Protein AF-A0A7K0XK98-F1 (afdb_monomer_lite)

Foldseek 3Di:
DYDDDDDDDDDDDDDDDDDDDDDDDPDPVVVVVCVVPVPPPDPPPPPDPPPPPDDDDDQDPDDDPAAQLQVPWDKDKDFDWDWDDDVPGIAIFRWKIKIAPADLSNAQKKKKKFFAFPDDDDTDQFAPQRDGIFIWAHHSQFTFGDPPQPQWGWDGDRRMIMIGGNGTNGGPNRTRDMDMHIDRGDPPDDDQQDLDPVRFGFNDFDPVFFQAAQVRHQQHDPRGGGDGTDGDHDFCNVVDPGDDQADQADPDPDFLCPADNDPQGLPDDDPRCQQNSSVSRCNRDVPCPPRHDGDD

Sequence (296 aa):
MSYSQYDIYSDDPVEVAPSSGKRKLSSILAFLLLLVGGTYFVQTTLAANINLNSGPVEFGQGITQTTACSGATNLTISPNETFTNASGGGAFYFSSVTVSNIPVGCYGKDFIIRAYGNTGNTALAIFNTTSTDAVVYNNSGTFQAGPGMTGATVSSGSGTFSVTFTSPAALASSVFKVTVESRAGSTVIYNVGDIGPGGGRIFYKDLAGFDCGPTFSSTGSPSGGKCNYLESAPSLWNGGAGDPVAKWANNTSQAVGTYGGSTETATAIAIGSGYRNTLAIIRAGNSDIGVAAALA

Structure (mmCIF, N/CA/C/O backbone):
data_AF-A0A7K0XK98-F1
#
_entry.id   AF-A0A7K0XK98-F1
#
loop_
_atom_site.group_PDB
_atom_site.id
_atom_site.type_symbol
_atom_site.label_atom_id
_atom_site.label_alt_id
_atom_site.label_comp_id
_atom_site.label_asym_id
_atom_site.label_entity_id
_atom_site.label_seq_id
_atom_site.pdbx_PDB_ins_code
_atom_site.Cartn_x
_atom_site.Cartn_y
_atom_site.Cartn_z
_atom_site.occupancy
_atom_site.B_iso_or_equiv
_atom_site.auth_seq_id
_atom_site.auth_comp_id
_atom_site.auth_asym_id
_atom_site.auth_atom_id
_atom_site.pdbx_PDB_model_num
ATOM 1 N N . MET A 1 1 ? -89.537 -15.139 105.546 1.00 38.31 1 MET A N 1
ATOM 2 C CA . MET A 1 1 ? -88.292 -15.870 105.203 1.00 38.31 1 MET A CA 1
ATOM 3 C C . MET A 1 1 ? -87.291 -14.844 104.699 1.00 38.31 1 MET A C 1
ATOM 5 O O . MET A 1 1 ? -87.686 -14.092 103.829 1.00 38.31 1 MET A O 1
ATOM 9 N N . SER A 1 2 ? -86.042 -14.702 105.125 1.00 38.94 2 SER A N 1
ATOM 10 C CA . SER A 1 2 ? -85.174 -15.269 106.169 1.00 38.94 2 SER A CA 1
ATOM 11 C C . SER A 1 2 ? -83.841 -14.491 106.034 1.00 38.94 2 SER A C 1
ATOM 13 O O . SER A 1 2 ? -83.491 -14.220 104.893 1.00 38.94 2 SER A O 1
ATOM 15 N N . TYR A 1 3 ? -83.184 -14.118 107.151 1.00 37.91 3 TYR A N 1
ATOM 16 C CA . TYR A 1 3 ? -81.719 -14.020 107.429 1.00 37.91 3 TYR A CA 1
ATOM 17 C C . TYR A 1 3 ? -80.724 -13.739 106.264 1.00 37.91 3 TYR A C 1
ATOM 19 O O . TYR A 1 3 ? -80.849 -14.313 105.199 1.00 37.91 3 TYR A O 1
ATOM 27 N N . SER A 1 4 ? -79.613 -12.998 106.367 1.00 43.53 4 SER A N 1
ATOM 28 C CA . SER A 1 4 ? -78.686 -12.697 107.466 1.00 43.53 4 SER A CA 1
ATOM 29 C C . SER A 1 4 ? -77.676 -11.637 106.992 1.00 43.53 4 SER A C 1
ATOM 31 O O . SER A 1 4 ? -77.355 -11.548 105.811 1.00 43.53 4 SER A O 1
ATOM 33 N N . GLN A 1 5 ? -77.140 -10.916 107.967 1.00 48.59 5 GLN A N 1
ATOM 34 C CA . GLN A 1 5 ? -75.911 -10.118 108.004 1.00 48.59 5 GLN A CA 1
ATOM 35 C C . GLN A 1 5 ? -74.632 -10.969 107.765 1.00 48.59 5 GLN A C 1
ATOM 37 O O . GLN A 1 5 ? -74.666 -12.163 108.070 1.00 48.59 5 GLN A O 1
ATOM 42 N N . TYR A 1 6 ? -73.552 -10.375 107.220 1.00 50.84 6 TYR A N 1
ATOM 43 C CA . TYR A 1 6 ? -72.171 -10.283 107.773 1.00 50.84 6 TYR A CA 1
ATOM 44 C C . TYR A 1 6 ? -71.052 -10.070 106.725 1.00 50.84 6 TYR A C 1
ATOM 46 O O . TYR A 1 6 ? -71.081 -10.604 105.618 1.00 50.84 6 TYR A O 1
ATOM 54 N N . ASP A 1 7 ? -70.088 -9.251 107.158 1.00 51.41 7 ASP A N 1
ATOM 55 C CA . ASP A 1 7 ? -68.934 -8.619 106.503 1.00 51.41 7 ASP A CA 1
ATOM 56 C C . ASP A 1 7 ? -67.791 -9.554 106.078 1.00 51.41 7 ASP A C 1
ATOM 58 O O . ASP A 1 7 ? -67.500 -10.510 106.791 1.00 51.41 7 ASP A O 1
ATOM 62 N N . ILE A 1 8 ? -67.029 -9.169 105.038 1.00 49.34 8 ILE A N 1
ATOM 63 C CA . ILE A 1 8 ? -65.575 -9.427 104.960 1.00 49.34 8 ILE A CA 1
ATOM 64 C C . ILE A 1 8 ? -64.855 -8.202 104.368 1.00 49.34 8 ILE A C 1
ATOM 66 O O . ILE A 1 8 ? -65.008 -7.865 103.196 1.00 49.34 8 ILE A O 1
ATOM 70 N N . TYR A 1 9 ? -64.049 -7.572 105.222 1.00 49.81 9 TYR A N 1
ATOM 71 C CA . TYR A 1 9 ? -62.966 -6.634 104.921 1.00 49.81 9 TYR A CA 1
ATOM 72 C C . TYR A 1 9 ? -61.670 -7.428 104.669 1.00 49.81 9 TYR A C 1
ATOM 74 O O . TYR A 1 9 ? -61.415 -8.401 105.384 1.00 49.81 9 TYR A O 1
ATOM 82 N N . SER A 1 10 ? -60.836 -7.027 103.703 1.00 56.09 10 SER A N 1
ATOM 83 C CA . SER A 1 10 ? -59.404 -7.386 103.655 1.00 56.09 10 SER A CA 1
ATOM 84 C C . SER A 1 10 ? -58.594 -6.404 102.796 1.00 56.09 10 SER A C 1
ATOM 86 O O . SER A 1 10 ? -59.021 -6.038 101.702 1.00 56.09 10 SER A O 1
ATOM 88 N N . ASP A 1 11 ? -57.453 -6.003 103.363 1.00 57.69 11 ASP A N 1
ATOM 89 C CA . ASP A 1 11 ? -56.502 -4.937 103.012 1.00 57.69 11 ASP A CA 1
ATOM 90 C C . ASP A 1 11 ? -55.717 -5.090 101.686 1.00 57.69 11 ASP A C 1
ATOM 92 O O . ASP A 1 11 ? -55.177 -6.157 101.402 1.00 57.69 11 ASP A O 1
ATOM 96 N N . ASP A 1 12 ? -55.556 -3.936 101.015 1.00 59.91 12 ASP A N 1
ATOM 97 C CA . ASP A 1 12 ? -54.391 -3.402 100.267 1.00 59.91 12 ASP A CA 1
ATOM 98 C C . ASP A 1 12 ? -53.837 -4.071 98.979 1.00 59.91 12 ASP A C 1
ATOM 100 O O . ASP A 1 12 ? -53.961 -5.278 98.785 1.00 59.91 12 ASP A O 1
ATOM 104 N N . PRO A 1 13 ? -53.153 -3.308 98.080 1.00 48.72 13 PRO A N 1
ATOM 105 C CA . PRO A 1 13 ? -52.735 -1.902 98.194 1.00 48.72 13 PRO A CA 1
ATOM 106 C C . PRO A 1 13 ? -53.317 -0.957 97.122 1.00 48.72 13 PRO A C 1
ATOM 108 O O . PRO A 1 13 ? -53.699 -1.351 96.019 1.00 48.72 13 PRO A O 1
ATOM 111 N N . VAL A 1 14 ? -53.324 0.341 97.439 1.00 59.78 14 VAL A N 1
ATOM 112 C CA . VAL A 1 14 ? -53.576 1.421 96.474 1.00 59.78 14 VAL A CA 1
ATOM 113 C C . VAL A 1 14 ? -52.361 1.577 95.559 1.00 59.78 14 VAL A C 1
ATOM 115 O O . VAL A 1 14 ? -51.308 2.030 96.002 1.00 59.78 14 VAL A O 1
ATOM 118 N N . GLU A 1 15 ? -52.534 1.306 94.266 1.00 54.25 15 GLU A N 1
ATOM 119 C CA . GLU A 1 15 ? -51.658 1.840 93.223 1.00 54.25 15 GLU A CA 1
ATOM 120 C C . GLU A 1 15 ? -52.436 2.716 92.238 1.00 54.25 15 GLU A C 1
ATOM 122 O O . GLU A 1 15 ? -53.611 2.516 91.926 1.00 54.25 15 GLU A O 1
ATOM 127 N N . VAL A 1 16 ? -51.756 3.778 91.830 1.00 50.00 16 VAL A N 1
ATOM 128 C CA . VAL A 1 16 ? -52.302 5.027 91.315 1.00 50.00 16 VAL A CA 1
ATOM 129 C C . VAL A 1 16 ? -52.335 5.032 89.782 1.00 50.00 16 VAL A C 1
ATOM 131 O O . VAL A 1 16 ? -51.317 4.785 89.145 1.00 50.00 16 VAL A O 1
ATOM 134 N N . ALA A 1 17 ? -53.464 5.513 89.240 1.00 54.06 17 ALA A N 1
ATOM 135 C CA . ALA A 1 17 ? -53.608 6.246 87.967 1.00 54.06 17 ALA A CA 1
ATOM 136 C C . ALA A 1 17 ? -53.533 5.458 86.625 1.00 54.06 17 ALA A C 1
ATOM 138 O O . ALA A 1 17 ? -53.079 4.324 86.569 1.00 54.06 17 ALA A O 1
ATOM 139 N N . PRO A 1 18 ? -53.901 6.079 85.482 1.00 45.25 18 PRO A N 1
ATOM 140 C CA . PRO A 1 18 ? -55.191 6.696 85.179 1.00 45.25 18 PRO A CA 1
ATOM 141 C C . PRO A 1 18 ? -55.809 6.199 83.846 1.00 45.25 18 PRO A C 1
ATOM 143 O O . PRO A 1 18 ? -55.272 5.378 83.109 1.00 45.25 18 PRO A O 1
ATOM 146 N N . SER A 1 19 ? -56.983 6.764 83.566 1.00 38.97 19 SER A N 1
ATOM 147 C CA . SER A 1 19 ? -57.933 6.540 82.474 1.00 38.97 19 SER A CA 1
ATOM 148 C C . SER A 1 19 ? -57.398 6.255 81.064 1.00 38.97 19 SER A C 1
ATOM 150 O O . SER A 1 19 ? -56.566 6.974 80.508 1.00 38.97 19 SER A O 1
ATOM 152 N N . SER A 1 20 ? -58.091 5.319 80.419 1.00 42.59 20 SER A N 1
ATOM 153 C CA . SER A 1 20 ? -58.153 5.086 78.980 1.00 42.59 20 SER A CA 1
ATOM 154 C C . SER A 1 20 ? -58.505 6.339 78.162 1.00 42.59 20 SER A C 1
ATOM 156 O O . SER A 1 20 ? -59.572 6.928 78.341 1.00 42.59 20 SER A O 1
ATOM 158 N N . GLY A 1 21 ? -57.676 6.661 77.167 1.00 39.44 21 GLY A N 1
ATOM 159 C CA . GLY A 1 21 ? -57.983 7.638 76.122 1.00 39.44 21 GLY A CA 1
ATOM 160 C C . GLY A 1 21 ? -57.348 7.242 74.789 1.00 39.44 21 GLY A C 1
ATOM 161 O O . GLY A 1 21 ? -56.168 7.477 74.559 1.00 39.44 21 GLY A O 1
ATOM 162 N N . LYS A 1 22 ? -58.135 6.642 73.888 1.00 50.78 22 LYS A N 1
ATOM 163 C CA . LYS A 1 22 ? -57.725 6.320 72.509 1.00 50.78 22 LYS A CA 1
ATOM 164 C C . LYS A 1 22 ? -57.437 7.606 71.721 1.00 50.78 22 LYS A C 1
ATOM 166 O O . LYS A 1 22 ? -58.347 8.422 71.581 1.00 50.78 22 LYS A O 1
ATOM 171 N N . ARG A 1 23 ? -56.254 7.748 71.101 1.00 43.50 23 ARG A N 1
ATOM 172 C CA . ARG A 1 23 ? -56.025 8.696 69.986 1.00 43.50 23 ARG A CA 1
ATOM 173 C C . ARG A 1 23 ? -55.096 8.129 68.894 1.00 43.50 23 ARG A C 1
ATOM 175 O O . ARG A 1 23 ? -53.946 7.798 69.133 1.00 43.50 23 ARG A O 1
ATOM 182 N N . LYS A 1 24 ? -55.695 8.033 67.700 1.00 54.22 24 LYS A N 1
ATOM 183 C CA . LYS A 1 24 ? -55.209 7.937 66.307 1.00 54.22 24 LYS A CA 1
ATOM 184 C C . LYS A 1 24 ? -53.685 7.853 66.061 1.00 54.22 24 LYS A C 1
ATOM 186 O O . LYS A 1 24 ? -52.997 8.867 66.039 1.00 54.22 24 LYS A O 1
ATOM 191 N N . LEU A 1 25 ? -53.221 6.657 65.694 1.00 52.62 25 LEU A N 1
ATOM 192 C CA . LEU A 1 25 ? -51.926 6.367 65.059 1.00 52.62 25 LEU A CA 1
ATOM 193 C C . LEU A 1 25 ? -52.164 5.973 63.587 1.00 52.62 25 LEU A C 1
ATOM 195 O O . LEU A 1 25 ? -52.281 4.790 63.292 1.00 52.62 25 LEU A O 1
ATOM 199 N N . SER A 1 26 ? -52.293 6.925 62.652 1.00 56.62 26 SER A N 1
ATOM 200 C CA . SER A 1 26 ? -52.367 6.577 61.213 1.00 56.62 26 SER A CA 1
ATOM 201 C C . SER A 1 26 ? -52.144 7.754 60.246 1.00 56.62 26 SER A C 1
ATOM 203 O O . SER A 1 26 ? -53.013 8.069 59.437 1.00 56.62 26 SER A O 1
ATOM 205 N N . SER A 1 27 ? -50.989 8.424 60.287 1.00 53.97 27 SER A N 1
ATOM 206 C CA . SER A 1 27 ? -50.604 9.259 59.127 1.00 53.97 27 SER A CA 1
ATOM 207 C C . SER A 1 27 ? -49.111 9.549 59.015 1.00 53.97 27 SER A C 1
ATOM 209 O O . SER A 1 27 ? -48.624 9.763 57.913 1.00 53.97 27 SER A O 1
ATOM 211 N N . ILE A 1 28 ? -48.367 9.535 60.123 1.00 56.66 28 ILE A N 1
ATOM 212 C CA . ILE A 1 28 ? -46.944 9.919 60.113 1.00 56.66 28 ILE A CA 1
ATOM 213 C C . ILE A 1 28 ? -46.035 8.716 59.798 1.00 56.66 28 ILE A C 1
ATOM 215 O O . ILE A 1 28 ? -45.056 8.853 59.071 1.00 56.66 28 ILE A O 1
ATOM 219 N N . LEU A 1 29 ? -46.405 7.506 60.237 1.00 53.12 29 LEU A N 1
ATOM 220 C CA . LEU A 1 29 ? -45.623 6.290 59.964 1.00 53.12 29 LEU A CA 1
ATOM 221 C C . LEU A 1 29 ? -45.725 5.820 58.497 1.00 53.12 29 LEU A C 1
ATOM 223 O O . LEU A 1 29 ? -44.780 5.248 57.963 1.00 53.12 29 LEU A O 1
ATOM 227 N N . ALA A 1 30 ? -46.842 6.116 57.823 1.00 54.59 30 ALA A N 1
ATOM 228 C CA . ALA A 1 30 ? -47.033 5.804 56.404 1.00 54.59 30 ALA A CA 1
ATOM 229 C C . ALA A 1 30 ? -46.191 6.708 55.483 1.00 54.59 30 ALA A C 1
ATOM 231 O O . ALA A 1 30 ? -45.775 6.276 54.413 1.00 54.59 30 ALA A O 1
ATOM 232 N N . PHE A 1 31 ? -45.883 7.936 55.915 1.00 54.94 31 PHE A N 1
ATOM 233 C CA . PHE A 1 31 ? -45.037 8.860 55.156 1.00 54.94 31 PHE A CA 1
ATOM 234 C C . PHE A 1 31 ? -43.545 8.499 55.269 1.00 54.94 31 PHE A C 1
ATOM 236 O O . PHE A 1 31 ? -42.800 8.601 54.298 1.00 54.94 31 PHE A O 1
ATOM 243 N N . LEU A 1 32 ? -43.118 7.988 56.429 1.00 52.94 32 LEU A N 1
ATOM 244 C CA . LEU A 1 32 ? -41.745 7.518 56.651 1.00 52.94 32 LEU A CA 1
ATOM 245 C C . LEU A 1 32 ? -41.421 6.222 55.889 1.00 52.94 32 LEU A C 1
ATOM 247 O O . LEU A 1 32 ? -40.297 6.061 55.428 1.00 52.94 32 LEU A O 1
ATOM 251 N N . LEU A 1 33 ? -42.396 5.333 55.675 1.00 53.31 33 LEU A N 1
ATOM 252 C CA . LEU A 1 33 ? -42.195 4.119 54.868 1.00 53.31 33 LEU A CA 1
ATOM 253 C C . LEU A 1 33 ? -42.175 4.391 53.352 1.00 53.31 33 LEU A C 1
ATOM 255 O O . LEU A 1 33 ? -41.523 3.657 52.612 1.00 53.31 33 LEU A O 1
ATOM 259 N N . LEU A 1 34 ? -42.808 5.473 52.885 1.00 53.25 34 LEU A N 1
ATOM 260 C CA . LEU A 1 34 ? -42.792 5.871 51.470 1.00 53.25 34 LEU A CA 1
ATOM 261 C C . LEU A 1 34 ? -41.508 6.631 51.080 1.00 53.25 34 LEU A C 1
ATOM 263 O O . LEU A 1 34 ? -41.085 6.574 49.929 1.00 53.25 34 LEU A O 1
ATOM 267 N N . LEU A 1 35 ? -40.837 7.260 52.052 1.00 51.84 35 LEU A N 1
ATOM 268 C CA . LEU A 1 35 ? -39.505 7.860 51.888 1.00 51.84 35 LEU A CA 1
ATOM 269 C C . LEU A 1 35 ? -38.369 6.822 51.864 1.00 51.84 35 LEU A C 1
ATOM 271 O O . LEU A 1 35 ? -37.335 7.072 51.253 1.00 51.84 35 LEU A O 1
ATOM 275 N N . VAL A 1 36 ? -38.565 5.651 52.478 1.00 53.38 36 VAL A N 1
ATOM 276 C CA . VAL A 1 36 ? -37.571 4.559 52.481 1.00 53.38 36 VAL A CA 1
ATOM 277 C C . VAL A 1 36 ? -37.772 3.593 51.300 1.00 53.38 36 VAL A C 1
ATOM 279 O O . VAL A 1 36 ? -36.810 2.985 50.842 1.00 53.38 36 VAL A O 1
ATOM 282 N N . GLY A 1 37 ? -38.989 3.488 50.747 1.00 50.59 37 GLY A N 1
ATOM 283 C CA . GLY A 1 37 ? -39.291 2.638 49.582 1.00 50.59 37 GLY A CA 1
ATOM 284 C C . GLY A 1 37 ? -39.112 3.294 48.203 1.00 50.59 37 GLY A C 1
ATOM 285 O O . GLY A 1 37 ? -39.093 2.591 47.196 1.00 50.59 37 GLY A O 1
ATOM 286 N N . GLY A 1 38 ? -38.974 4.623 48.131 1.00 49.59 38 GLY A N 1
ATOM 287 C CA . GLY A 1 38 ? -38.851 5.369 46.868 1.00 49.59 38 GLY A CA 1
ATOM 288 C C . GLY A 1 38 ? -37.439 5.434 46.268 1.00 49.59 38 GLY A C 1
ATOM 289 O O . GLY A 1 38 ? -37.267 5.965 45.175 1.00 49.59 38 GLY A O 1
ATOM 290 N N . THR A 1 39 ? -36.419 4.908 46.950 1.00 49.16 39 THR A N 1
ATOM 291 C CA . THR A 1 39 ? -35.008 5.037 46.537 1.00 49.16 39 THR A CA 1
ATOM 292 C C . THR A 1 39 ? -34.479 3.869 45.703 1.00 49.16 39 THR A C 1
ATOM 294 O O . THR A 1 39 ? -33.324 3.904 45.290 1.00 49.16 39 THR A O 1
ATOM 297 N N . TYR A 1 40 ? -35.301 2.860 45.396 1.00 50.41 40 TYR A N 1
ATOM 298 C CA . TYR A 1 40 ? -34.849 1.652 44.687 1.00 50.41 40 TYR A CA 1
ATOM 299 C C . TYR A 1 40 ? -35.197 1.580 43.192 1.00 50.41 40 TYR A C 1
ATOM 301 O O . TYR A 1 40 ? -34.867 0.588 42.550 1.00 50.41 40 TYR A O 1
ATOM 309 N N . PHE A 1 41 ? -35.798 2.624 42.606 1.00 49.91 41 PHE A N 1
ATOM 310 C CA . PHE A 1 41 ? -36.099 2.664 41.163 1.00 49.91 41 PHE A CA 1
ATOM 311 C C . PHE A 1 41 ? -35.841 4.024 40.501 1.00 49.91 41 PHE A C 1
ATOM 313 O O . PHE A 1 41 ? -36.548 4.433 39.584 1.00 49.91 41 PHE A O 1
ATOM 320 N N . VAL A 1 42 ? -34.771 4.707 40.908 1.00 47.38 42 VAL A N 1
ATOM 321 C CA . VAL A 1 42 ? -34.130 5.696 40.035 1.00 47.38 42 VAL A CA 1
ATOM 322 C C . VAL A 1 42 ? -32.850 5.050 39.532 1.00 47.38 42 VAL A C 1
ATOM 324 O O . VAL A 1 42 ? -31.888 4.907 40.281 1.00 47.38 42 VAL A O 1
ATOM 327 N N . GLN A 1 43 ? -32.858 4.626 38.266 1.00 45.41 43 GLN A N 1
ATOM 328 C CA . GLN A 1 43 ? -31.634 4.427 37.499 1.00 45.41 43 GLN A CA 1
ATOM 329 C C . GLN A 1 43 ? -30.898 5.766 37.488 1.00 45.41 43 GLN A C 1
ATOM 331 O O . GLN A 1 43 ? -31.133 6.628 36.643 1.00 45.41 43 GLN A O 1
ATOM 336 N N . THR A 1 44 ? -30.051 5.973 38.487 1.00 43.19 44 THR A N 1
ATOM 337 C CA . THR A 1 44 ? -29.067 7.033 38.466 1.00 43.19 44 THR A CA 1
ATOM 338 C C . THR A 1 44 ? -28.111 6.674 37.340 1.00 43.19 44 THR A C 1
ATOM 340 O O . THR A 1 44 ? -27.366 5.697 37.399 1.00 43.19 44 THR A O 1
ATOM 343 N N . THR A 1 45 ? -28.134 7.452 36.262 1.00 48.41 45 THR A N 1
ATOM 344 C CA . THR A 1 45 ? -26.927 7.613 35.461 1.00 48.41 45 THR A CA 1
ATOM 345 C C . THR A 1 45 ? -25.844 8.029 36.445 1.00 48.41 45 THR A C 1
ATOM 347 O O . THR A 1 45 ? -25.923 9.116 37.022 1.00 48.41 45 THR A O 1
ATOM 350 N N . LEU A 1 46 ? -24.889 7.137 36.706 1.00 38.88 46 LEU A N 1
ATOM 351 C CA . LEU A 1 46 ? -23.690 7.449 37.464 1.00 38.88 46 LEU A CA 1
ATOM 352 C C . LEU A 1 46 ? -22.910 8.485 36.649 1.00 38.88 46 LEU A C 1
ATOM 354 O O . LEU A 1 46 ? -22.055 8.152 35.835 1.00 38.88 46 LEU A O 1
ATOM 358 N N . ALA A 1 47 ? -23.267 9.755 36.818 1.00 37.47 47 ALA A N 1
ATOM 359 C CA . ALA A 1 47 ? -22.477 10.870 36.350 1.00 37.47 47 ALA A CA 1
ATOM 360 C C . ALA A 1 47 ? -21.220 10.890 37.220 1.00 37.47 47 ALA A C 1
ATOM 362 O O . ALA A 1 47 ? -21.248 11.317 38.375 1.00 37.47 47 ALA A O 1
ATOM 363 N N . ALA A 1 48 ? -20.122 10.357 36.687 1.00 35.12 48 ALA A N 1
ATOM 364 C CA . ALA A 1 48 ? -18.812 10.604 37.255 1.00 35.12 48 ALA A CA 1
ATOM 365 C C . ALA A 1 48 ? -18.594 12.124 37.278 1.00 35.12 48 ALA A C 1
ATOM 367 O O . ALA A 1 48 ? -18.727 12.799 36.257 1.00 35.12 48 ALA A O 1
ATOM 368 N N . ASN A 1 49 ? -18.289 12.663 38.455 1.00 43.41 49 ASN A N 1
ATOM 369 C CA . ASN A 1 49 ? -17.831 14.034 38.609 1.00 43.41 49 ASN A CA 1
ATOM 370 C C . ASN A 1 49 ? -16.437 14.121 37.970 1.00 43.41 49 ASN A C 1
ATOM 372 O O . ASN A 1 49 ? -15.437 13.772 38.597 1.00 43.41 49 ASN A O 1
ATOM 376 N N . ILE A 1 50 ? -16.378 14.493 36.689 1.00 46.50 50 ILE A N 1
ATOM 377 C CA . ILE A 1 50 ? -15.117 14.811 36.024 1.00 46.50 50 ILE A CA 1
ATOM 378 C C . ILE A 1 50 ? -14.674 16.155 36.591 1.00 46.50 50 ILE A C 1
ATOM 380 O O . ILE A 1 50 ? -15.148 17.213 36.180 1.00 46.50 50 ILE A O 1
ATOM 384 N N . ASN A 1 51 ? -13.765 16.103 37.559 1.00 43.97 51 ASN A N 1
ATOM 385 C CA . ASN A 1 51 ? -13.038 17.277 38.001 1.00 43.97 51 ASN A CA 1
ATOM 386 C C . ASN A 1 51 ? -12.092 17.704 36.866 1.00 43.97 51 ASN A C 1
ATOM 388 O O . ASN A 1 51 ? -11.000 17.161 36.697 1.00 43.97 51 ASN A O 1
ATOM 392 N N . LEU A 1 52 ? -12.579 18.626 36.035 1.00 41.97 52 LEU A N 1
ATOM 393 C CA . LEU A 1 52 ? -11.870 19.254 34.926 1.00 41.97 52 LEU A CA 1
ATOM 394 C C . LEU A 1 52 ? -10.810 20.219 35.466 1.00 41.97 52 LEU A C 1
ATOM 396 O O . LEU A 1 52 ? -11.020 21.430 35.515 1.00 41.97 52 LEU A O 1
ATOM 400 N N . ASN A 1 53 ? -9.639 19.696 35.817 1.00 43.72 53 ASN A N 1
ATOM 401 C CA . ASN A 1 53 ? -8.450 20.533 35.930 1.00 43.72 53 ASN A CA 1
ATOM 402 C C . ASN A 1 53 ? -7.880 20.769 34.513 1.00 43.72 53 ASN A C 1
ATOM 404 O O . ASN A 1 53 ? -7.008 20.049 34.043 1.00 43.72 53 ASN A O 1
ATOM 408 N N . SER A 1 54 ? -8.489 21.729 33.807 1.00 54.66 54 SER A N 1
ATOM 409 C CA . SER A 1 54 ? -8.005 22.457 32.616 1.00 54.66 54 SER A CA 1
ATOM 410 C C . SER A 1 54 ? -7.062 21.732 31.629 1.00 54.66 54 SER A C 1
ATOM 412 O O . SER A 1 54 ? -5.918 22.146 31.433 1.00 54.66 54 SER A O 1
ATOM 414 N N . GLY A 1 55 ? -7.561 20.720 30.921 1.00 48.47 55 GLY A N 1
ATOM 415 C CA . GLY A 1 55 ? -6.914 20.161 29.729 1.00 48.47 55 GLY A CA 1
ATOM 416 C C . GLY A 1 55 ? -7.884 19.278 28.932 1.00 48.47 55 GLY A C 1
ATOM 417 O O . GLY A 1 55 ? -8.849 18.786 29.522 1.00 48.47 55 GLY A O 1
ATOM 418 N N . PRO A 1 56 ? -7.691 19.091 27.610 1.00 49.44 56 PRO A N 1
ATOM 419 C CA . PRO A 1 56 ? -8.505 18.174 26.815 1.00 49.44 56 PRO A CA 1
ATOM 420 C C . PRO A 1 56 ? -8.438 16.759 27.403 1.00 49.44 56 PRO A C 1
ATOM 422 O O . PRO A 1 56 ? -7.359 16.197 27.569 1.00 49.44 56 PRO A O 1
ATOM 425 N N . VAL A 1 57 ? -9.594 16.189 27.740 1.00 44.91 57 VAL A N 1
ATOM 426 C CA . VAL A 1 57 ? -9.717 14.783 28.141 1.00 44.91 57 VAL A CA 1
ATOM 427 C C . VAL A 1 57 ? -9.686 13.916 26.885 1.00 44.91 57 VAL A C 1
ATOM 429 O O . VAL A 1 57 ? -10.674 13.805 26.165 1.00 44.91 57 VAL A O 1
ATOM 432 N N . GLU A 1 58 ? -8.527 13.326 26.612 1.00 50.94 58 GLU A N 1
ATOM 433 C CA . GLU A 1 58 ? -8.314 12.384 25.515 1.00 50.94 58 GLU A CA 1
ATOM 434 C C . GLU A 1 58 ? -8.539 10.949 26.010 1.00 50.94 58 GLU A C 1
ATOM 436 O O . GLU A 1 58 ? -7.855 10.463 26.914 1.00 50.94 58 GLU A O 1
ATOM 441 N N . PHE A 1 59 ? -9.491 10.244 25.396 1.00 54.81 59 PHE A N 1
ATOM 442 C CA . PHE A 1 59 ? -9.561 8.788 25.489 1.00 54.81 59 PHE A CA 1
ATOM 443 C C . PHE A 1 59 ? -8.270 8.201 24.895 1.00 54.81 59 PHE A C 1
ATOM 445 O O . PHE A 1 59 ? -8.004 8.388 23.711 1.00 54.81 59 PHE A O 1
ATOM 452 N N . GLY A 1 60 ? -7.474 7.485 25.698 1.00 53.16 60 GLY A N 1
ATOM 453 C CA . GLY A 1 60 ? -6.355 6.682 25.183 1.00 53.16 60 GLY A CA 1
ATOM 454 C C . GLY A 1 60 ? -4.962 6.964 25.746 1.00 53.16 60 GLY A C 1
ATOM 455 O O . GLY A 1 60 ? -3.989 6.456 25.191 1.00 53.16 60 GLY A O 1
ATOM 456 N N . GLN A 1 61 ? -4.816 7.697 26.854 1.00 41.47 61 GLN A N 1
ATOM 457 C CA . GLN A 1 61 ? -3.515 7.817 27.531 1.00 41.47 61 GLN A CA 1
ATOM 458 C C . GLN A 1 61 ? -3.160 6.534 28.307 1.00 41.47 61 GLN A C 1
ATOM 460 O O . GLN A 1 61 ? -3.195 6.467 29.531 1.00 41.47 61 GLN A O 1
ATOM 465 N N . GLY A 1 62 ? -2.834 5.486 27.555 1.00 43.28 62 GLY A N 1
ATOM 466 C CA . GLY A 1 62 ? -2.311 4.212 28.028 1.00 43.28 62 GLY A CA 1
ATOM 467 C C . GLY A 1 62 ? -1.296 3.699 27.016 1.00 43.28 62 GLY A C 1
ATOM 468 O O . GLY A 1 62 ? -1.643 2.951 26.107 1.00 43.28 62 GLY A O 1
ATOM 469 N N . ILE A 1 63 ? -0.049 4.158 27.152 1.00 46.69 63 ILE A N 1
ATOM 470 C CA . ILE A 1 63 ? 1.108 3.762 26.340 1.00 46.69 63 ILE A CA 1
ATOM 471 C C . ILE A 1 63 ? 1.149 2.234 26.186 1.00 46.69 63 ILE A C 1
ATOM 473 O O . ILE A 1 63 ? 1.353 1.519 27.163 1.00 46.69 63 ILE A O 1
ATOM 477 N N . THR A 1 64 ? 1.114 1.742 24.950 1.00 39.91 64 THR A N 1
ATOM 478 C CA . THR A 1 64 ? 2.018 0.662 24.542 1.00 39.91 64 THR A CA 1
ATOM 479 C C . THR A 1 64 ? 2.539 1.005 23.162 1.00 39.91 64 THR A C 1
ATOM 481 O O . THR A 1 64 ? 1.823 0.885 22.173 1.00 39.91 64 THR A O 1
ATOM 484 N N . GLN A 1 65 ? 3.781 1.479 23.135 1.00 47.47 65 GLN A N 1
ATOM 485 C CA . GLN A 1 65 ? 4.616 1.607 21.953 1.00 47.47 65 GLN A CA 1
ATOM 486 C C . GLN A 1 65 ? 4.604 0.258 21.224 1.00 47.47 65 GLN A C 1
ATOM 488 O O . GLN A 1 65 ? 5.231 -0.707 21.653 1.00 47.47 65 GLN A O 1
ATOM 493 N N . THR A 1 66 ? 3.803 0.153 20.175 1.00 51.28 66 THR A N 1
ATOM 494 C CA . THR A 1 66 ? 3.828 -0.999 19.286 1.00 51.28 66 THR A CA 1
ATOM 495 C C . THR A 1 66 ? 5.011 -0.799 18.357 1.00 51.28 66 THR A C 1
ATOM 497 O O . THR A 1 66 ? 5.272 0.323 17.922 1.00 51.28 66 THR A O 1
ATOM 500 N N . THR A 1 67 ? 5.782 -1.856 18.096 1.00 67.44 67 THR A N 1
ATOM 501 C CA . THR A 1 67 ? 6.930 -1.811 17.179 1.00 67.44 67 THR A CA 1
ATOM 502 C C . THR A 1 67 ? 6.419 -1.647 15.746 1.00 67.44 67 THR A C 1
ATOM 504 O O . THR A 1 67 ? 6.408 -2.576 14.942 1.00 67.44 67 THR A O 1
ATOM 507 N N . ALA A 1 68 ? 5.911 -0.462 15.436 1.00 77.94 68 ALA A N 1
ATOM 508 C CA . ALA A 1 68 ? 5.674 -0.026 14.084 1.00 77.94 68 ALA A CA 1
ATOM 509 C C . ALA A 1 68 ? 7.004 0.446 13.486 1.00 77.94 68 ALA A C 1
ATOM 511 O O . ALA A 1 68 ? 7.930 0.835 14.197 1.00 77.94 68 ALA A O 1
ATOM 512 N N . CYS A 1 69 ? 7.111 0.448 12.164 1.00 82.94 69 CYS A N 1
ATOM 513 C CA . CYS A 1 69 ? 8.289 0.888 11.409 1.00 82.94 69 CYS A CA 1
ATOM 514 C C . CYS A 1 69 ? 8.584 2.401 11.524 1.00 82.94 69 CYS A C 1
ATOM 516 O O . CYS A 1 69 ? 9.293 2.965 10.694 1.00 82.94 69 CYS A O 1
ATOM 518 N N . SER A 1 70 ? 8.031 3.072 12.533 1.00 80.44 70 SER A N 1
ATOM 519 C CA . SER A 1 70 ? 7.984 4.521 12.656 1.00 80.44 70 SER A CA 1
ATOM 520 C C . SER A 1 70 ? 9.318 5.144 13.081 1.00 80.44 70 SER A C 1
ATOM 522 O O . SER A 1 70 ? 9.529 6.338 12.888 1.00 80.44 70 SER A O 1
ATOM 524 N N . GLY A 1 71 ? 10.261 4.343 13.591 1.00 79.94 71 GLY A N 1
ATOM 525 C CA . GLY A 1 71 ? 11.584 4.819 13.995 1.00 79.94 71 GLY A CA 1
ATOM 526 C C . GLY A 1 71 ? 11.473 5.916 15.056 1.00 79.94 71 GLY A C 1
ATOM 527 O O . GLY A 1 71 ? 10.903 5.690 16.118 1.00 79.94 71 GLY A O 1
ATOM 528 N N . ALA A 1 72 ? 12.005 7.105 14.760 1.00 80.50 72 ALA A N 1
ATOM 529 C CA . ALA A 1 72 ? 11.888 8.285 15.623 1.00 80.50 72 ALA A CA 1
ATOM 530 C C . ALA A 1 72 ? 10.595 9.097 15.395 1.00 80.50 72 ALA A C 1
ATOM 532 O O . ALA A 1 72 ? 10.314 10.036 16.138 1.00 80.50 72 ALA A O 1
ATOM 533 N N . THR A 1 73 ? 9.818 8.775 14.359 1.00 81.38 73 THR A N 1
ATOM 534 C CA . THR A 1 73 ? 8.544 9.429 14.060 1.00 81.38 73 THR A CA 1
ATOM 535 C C . THR A 1 73 ? 7.435 8.780 14.885 1.00 81.38 73 THR A C 1
ATOM 537 O O . THR A 1 73 ? 7.300 7.558 14.911 1.00 81.38 73 THR A O 1
ATOM 540 N N . ASN A 1 74 ? 6.609 9.592 15.544 1.00 83.50 74 ASN A N 1
ATOM 541 C CA . ASN A 1 74 ? 5.421 9.101 16.239 1.00 83.50 74 ASN A CA 1
ATOM 542 C C . ASN A 1 74 ? 4.265 8.966 15.247 1.00 83.50 74 ASN A C 1
ATOM 544 O O . ASN A 1 74 ? 3.874 9.957 14.629 1.00 83.50 74 ASN A O 1
ATOM 548 N N . LEU A 1 75 ? 3.703 7.763 15.115 1.00 89.19 75 LEU A N 1
ATOM 549 C CA . LEU A 1 75 ? 2.463 7.570 14.362 1.00 89.19 75 LEU A CA 1
ATOM 550 C C . LEU A 1 75 ? 1.282 8.137 15.149 1.00 89.19 75 LEU A C 1
ATOM 552 O O . LEU A 1 75 ? 1.238 8.029 16.375 1.00 89.19 75 LEU A O 1
ATOM 556 N N . THR A 1 76 ? 0.298 8.676 14.440 1.00 90.31 76 THR A N 1
ATOM 557 C CA . THR A 1 76 ? -0.985 9.066 15.030 1.00 90.31 76 THR A CA 1
ATOM 558 C C . THR A 1 76 ? -2.033 8.029 14.657 1.00 90.31 76 THR A C 1
ATOM 560 O O . THR A 1 76 ? -2.197 7.708 13.483 1.00 90.31 76 THR A O 1
ATOM 563 N N . ILE A 1 77 ? -2.730 7.495 15.659 1.00 92.19 77 ILE A N 1
ATOM 564 C CA . ILE A 1 77 ? -3.777 6.485 15.491 1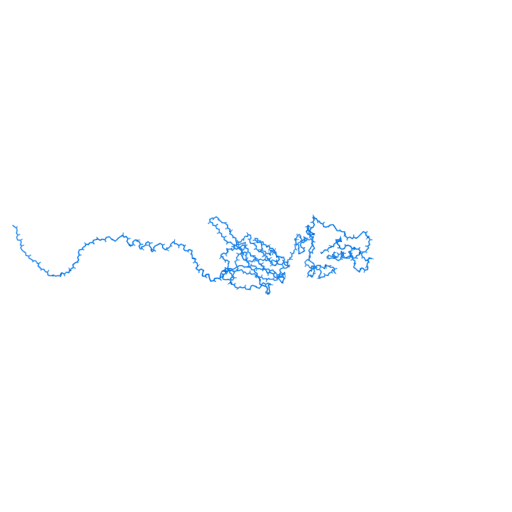.00 92.19 77 ILE A CA 1
ATOM 565 C C . ILE A 1 77 ? -5.095 7.118 15.928 1.00 92.19 77 ILE A C 1
ATOM 567 O O . ILE A 1 77 ? -5.222 7.558 17.068 1.00 92.19 77 ILE A O 1
ATOM 571 N N . SER A 1 78 ? -6.074 7.150 15.030 1.00 93.00 78 SER A N 1
ATOM 572 C CA . SER A 1 78 ? -7.397 7.728 15.261 1.00 93.00 78 SER A CA 1
ATOM 573 C C . SER A 1 78 ? -8.477 6.661 15.050 1.00 93.00 78 SER A C 1
ATOM 575 O O . SER A 1 78 ? -8.872 6.391 13.910 1.00 93.00 78 SER A O 1
ATOM 577 N N . PRO A 1 79 ? -8.934 6.011 16.135 1.00 94.06 79 PRO A N 1
ATOM 578 C CA . PRO A 1 79 ? -10.146 5.197 16.152 1.00 94.06 79 PRO A CA 1
ATOM 579 C C . PRO A 1 79 ? -11.372 6.026 15.763 1.00 94.06 79 PRO A C 1
ATOM 581 O O . PRO A 1 79 ? -11.508 7.168 16.192 1.00 94.06 79 PRO A O 1
ATOM 584 N N . ASN A 1 80 ? -12.285 5.438 14.997 1.00 91.88 80 ASN A N 1
ATOM 585 C CA . ASN A 1 80 ? -13.567 6.035 14.646 1.00 91.88 80 ASN A CA 1
ATOM 586 C C . ASN A 1 80 ? -14.699 5.038 14.902 1.00 91.88 80 ASN A C 1
ATOM 588 O O . ASN A 1 80 ? -14.533 3.820 14.760 1.00 91.88 80 ASN A O 1
ATOM 592 N N . GLU A 1 81 ? -15.870 5.576 15.215 1.00 94.12 81 GLU A N 1
ATOM 593 C CA . GLU A 1 81 ? -17.088 4.815 15.455 1.00 94.12 81 GLU A CA 1
ATOM 594 C C . GLU A 1 81 ? -18.229 5.274 14.547 1.00 94.12 81 GLU A C 1
ATOM 596 O O . GLU A 1 81 ? -18.261 6.410 14.071 1.00 94.12 81 GLU A O 1
ATOM 601 N N . THR A 1 82 ? -19.184 4.380 14.312 1.00 92.44 82 THR A N 1
ATOM 602 C CA . THR A 1 82 ? -20.428 4.688 13.599 1.00 92.44 82 THR A CA 1
ATOM 603 C C . THR A 1 82 ? -21.612 4.072 14.322 1.00 92.44 82 THR A C 1
ATOM 605 O O . THR A 1 82 ? -21.526 2.985 14.896 1.00 92.44 82 THR A O 1
ATOM 608 N N . PHE A 1 83 ? -22.738 4.777 14.298 1.00 92.56 83 PHE A N 1
ATOM 609 C CA . PHE A 1 83 ? -23.981 4.289 14.875 1.00 92.56 83 PHE A CA 1
ATOM 610 C C . PHE A 1 83 ? -24.735 3.415 13.871 1.00 92.56 83 PHE A C 1
ATOM 612 O O . PHE A 1 83 ? -25.016 3.849 12.755 1.00 92.56 83 PHE A O 1
ATOM 619 N N . THR A 1 84 ? -25.102 2.201 14.281 1.00 89.12 84 THR A N 1
ATOM 620 C CA . THR A 1 84 ? -25.956 1.298 13.498 1.00 89.12 84 THR A CA 1
ATOM 621 C C . THR A 1 84 ? -27.324 1.176 14.164 1.00 89.12 84 THR A C 1
ATOM 623 O O . THR A 1 84 ? -27.422 0.825 15.341 1.00 89.12 84 THR A O 1
ATOM 626 N N . ASN A 1 85 ? -28.384 1.464 13.405 1.00 86.56 85 ASN A N 1
ATOM 627 C CA . ASN A 1 85 ? -29.772 1.347 13.860 1.00 86.56 85 ASN A CA 1
ATOM 628 C C . ASN A 1 85 ? -30.240 -0.117 13.858 1.00 86.56 85 ASN A C 1
ATOM 630 O O . ASN A 1 85 ? -29.972 -0.857 12.913 1.00 86.56 85 ASN A O 1
ATOM 634 N N . ALA A 1 86 ? -31.011 -0.504 14.873 1.00 84.06 86 ALA A N 1
ATOM 635 C CA . ALA A 1 86 ? -31.693 -1.790 14.974 1.00 84.06 86 ALA A CA 1
ATOM 636 C C . ALA A 1 86 ? -33.147 -1.594 15.454 1.00 84.06 86 ALA A C 1
ATOM 638 O O . ALA A 1 86 ? -33.520 -0.551 15.988 1.00 84.06 86 ALA A O 1
ATOM 639 N N . SER A 1 87 ? -34.017 -2.588 15.266 1.00 78.69 87 SER A N 1
ATOM 640 C CA . SER A 1 87 ? -35.398 -2.485 15.759 1.00 78.69 87 SER A CA 1
ATOM 641 C C . SER A 1 87 ? -35.410 -2.379 17.289 1.00 78.69 87 SER A C 1
ATOM 643 O O . SER A 1 87 ? -35.006 -3.317 17.971 1.00 78.69 87 SER A O 1
ATOM 645 N N . GLY A 1 88 ? -35.890 -1.252 17.823 1.00 80.56 88 GLY A N 1
ATOM 646 C CA . GLY A 1 88 ? -35.949 -0.999 19.267 1.00 80.56 88 GLY A CA 1
ATOM 647 C C . GLY A 1 88 ? -34.672 -0.413 19.885 1.00 80.56 88 GLY A C 1
ATOM 648 O O . GLY A 1 88 ? -34.594 -0.339 21.108 1.00 80.56 88 GLY A O 1
ATOM 649 N N . GLY A 1 89 ? -33.687 0.017 19.081 1.00 82.62 89 GLY A N 1
ATOM 650 C CA . GLY A 1 89 ? -32.475 0.680 19.575 1.00 82.62 89 GLY A CA 1
ATOM 651 C C . GLY A 1 89 ? -31.376 0.845 18.520 1.00 82.62 89 GLY A C 1
ATOM 652 O O . GLY A 1 89 ? -31.617 0.800 17.321 1.00 82.62 89 GLY A O 1
ATOM 653 N N . GLY A 1 90 ? -30.137 1.033 18.956 1.00 88.06 90 GLY A N 1
ATOM 654 C CA . GLY A 1 90 ? -28.965 1.024 18.083 1.00 88.06 90 GLY A CA 1
ATOM 655 C C . GLY A 1 90 ? -27.686 1.051 18.907 1.00 88.06 90 GLY A C 1
ATOM 656 O O . GLY A 1 90 ? -27.735 1.226 20.126 1.00 88.06 90 GLY A O 1
ATOM 657 N N . ALA A 1 91 ? -26.548 0.844 18.257 1.00 91.31 91 ALA A N 1
ATOM 658 C CA . ALA A 1 91 ? -25.263 0.787 18.939 1.00 91.31 91 ALA A CA 1
ATOM 659 C C . ALA A 1 91 ? -24.166 1.490 18.139 1.00 91.31 91 ALA A C 1
ATOM 661 O O . ALA A 1 91 ? -24.172 1.473 16.907 1.00 91.31 91 ALA A O 1
ATOM 662 N N . PHE A 1 92 ? -23.217 2.090 18.859 1.00 94.00 92 PHE A N 1
ATOM 663 C CA . PHE A 1 92 ? -21.968 2.573 18.283 1.00 94.00 92 PHE A CA 1
ATOM 664 C C . PHE A 1 92 ? -20.997 1.408 18.134 1.00 94.00 92 PHE A C 1
ATOM 666 O O . PHE A 1 92 ? -20.659 0.726 19.107 1.00 94.00 92 PHE A O 1
ATOM 673 N N . TYR A 1 93 ? -20.553 1.188 16.906 1.00 95.00 93 TYR A N 1
ATOM 674 C CA . TYR A 1 93 ? -19.566 0.181 16.566 1.00 95.00 93 TYR A CA 1
ATOM 675 C C . TYR A 1 93 ? -18.238 0.844 16.253 1.00 95.00 93 TYR A C 1
ATOM 677 O O . TYR A 1 93 ? -18.192 1.867 15.571 1.00 95.00 93 TYR A O 1
ATOM 685 N N . PHE A 1 94 ? -17.156 0.216 16.700 1.00 95.44 94 PHE A N 1
ATOM 686 C CA . PHE A 1 94 ? -15.820 0.547 16.239 1.00 95.44 94 PHE A CA 1
ATOM 687 C C . PHE A 1 94 ? -15.712 0.160 14.763 1.00 95.44 94 PHE A C 1
ATOM 689 O O . PHE A 1 94 ? -15.752 -1.021 14.420 1.00 95.44 94 PHE A O 1
ATOM 696 N N . SER A 1 95 ? -15.646 1.157 13.885 1.00 95.06 95 SER A N 1
ATOM 697 C CA . SER A 1 95 ? -15.902 0.966 12.454 1.00 95.06 95 SER A CA 1
ATOM 698 C C . SER A 1 95 ? -14.762 1.410 11.556 1.00 95.06 95 SER A C 1
ATOM 700 O O . SER A 1 95 ? -14.754 1.065 10.378 1.00 95.06 95 SER A O 1
ATOM 702 N N . SER A 1 96 ? -13.808 2.187 12.064 1.00 95.62 96 SER A N 1
ATOM 703 C CA . SER A 1 96 ? -12.652 2.591 11.272 1.00 95.62 96 SER A CA 1
ATOM 704 C C . SER A 1 96 ? -11.452 2.940 12.143 1.00 95.62 96 SER A C 1
ATOM 706 O O . SER A 1 96 ? -11.596 3.350 13.294 1.00 95.62 96 SER A O 1
ATOM 708 N N . VAL A 1 97 ? -10.258 2.801 11.576 1.00 95.88 97 VAL A N 1
ATOM 709 C CA . VAL A 1 97 ? -9.010 3.302 12.155 1.00 95.88 97 VAL A CA 1
ATOM 710 C C . VAL A 1 97 ? -8.244 4.045 11.084 1.00 95.88 97 VAL A C 1
ATOM 712 O O . VAL A 1 97 ? -7.922 3.480 10.037 1.00 95.88 97 VAL A O 1
ATOM 715 N N . THR A 1 98 ? -7.909 5.294 11.375 1.00 96.12 98 THR A N 1
ATOM 716 C CA . THR A 1 98 ? -6.991 6.088 10.564 1.00 96.12 98 THR A CA 1
ATOM 717 C C . THR A 1 98 ? -5.619 6.080 11.220 1.00 96.12 98 THR A C 1
ATOM 719 O O . THR A 1 98 ? -5.503 6.334 12.417 1.00 96.12 98 THR A O 1
ATOM 722 N N . VAL A 1 99 ? -4.578 5.789 10.445 1.00 94.44 99 VAL A N 1
ATOM 723 C CA . VAL A 1 99 ? -3.183 5.873 10.887 1.00 94.44 99 VAL A CA 1
ATOM 724 C C . VAL A 1 99 ? -2.471 6.885 10.009 1.00 94.44 99 VAL A C 1
ATOM 726 O O . VAL A 1 99 ? -2.501 6.759 8.787 1.00 94.44 99 VAL A O 1
ATOM 729 N N . SER A 1 100 ? -1.831 7.878 10.617 1.00 93.50 100 SER A N 1
ATOM 730 C CA . SER A 1 100 ? -1.144 8.959 9.912 1.00 93.50 100 SER A CA 1
ATOM 731 C C . SER A 1 100 ? 0.260 9.209 10.463 1.00 93.50 100 SER A C 1
ATOM 733 O O . SER A 1 100 ? 0.693 8.588 11.440 1.00 93.50 100 SER A O 1
ATOM 735 N N . ASN A 1 101 ? 0.983 10.114 9.794 1.00 89.56 101 ASN A N 1
ATOM 736 C CA . ASN A 1 101 ? 2.388 10.426 10.056 1.00 89.56 101 ASN A CA 1
ATOM 737 C C . ASN A 1 101 ? 3.325 9.224 9.826 1.00 89.56 101 ASN A C 1
ATOM 739 O O . ASN A 1 101 ? 4.312 9.037 10.534 1.00 89.56 101 ASN A O 1
ATOM 743 N N . ILE A 1 102 ? 2.999 8.386 8.836 1.00 89.44 102 ILE A N 1
ATOM 744 C CA . ILE A 1 102 ? 3.791 7.209 8.471 1.00 89.44 102 ILE A CA 1
ATOM 745 C C . ILE A 1 102 ? 5.016 7.668 7.662 1.00 89.44 102 ILE A C 1
ATOM 747 O O . ILE A 1 102 ? 4.842 8.202 6.563 1.00 89.44 102 ILE A O 1
ATOM 751 N N . PRO A 1 103 ? 6.254 7.468 8.156 1.00 86.75 103 PRO A N 1
ATOM 752 C CA . PRO A 1 103 ? 7.454 7.915 7.457 1.00 86.75 103 PRO A CA 1
ATOM 753 C C . PRO A 1 103 ? 7.754 7.049 6.229 1.00 86.75 103 PRO A C 1
ATOM 755 O O . PRO A 1 103 ? 7.411 5.870 6.177 1.00 86.75 103 PRO A O 1
ATOM 758 N N . VAL A 1 104 ? 8.511 7.588 5.272 1.00 80.88 104 VAL A N 1
ATOM 759 C CA . VAL A 1 104 ? 8.952 6.836 4.079 1.00 80.88 104 VAL A CA 1
ATOM 760 C C . VAL A 1 104 ? 9.792 5.596 4.417 1.00 80.88 104 VAL A C 1
ATOM 762 O O . VAL A 1 104 ? 9.791 4.625 3.670 1.00 80.88 104 VAL A O 1
ATOM 765 N N . GLY A 1 105 ? 10.453 5.573 5.581 1.00 81.06 105 GLY A N 1
ATOM 766 C CA . GLY A 1 105 ? 11.186 4.399 6.077 1.00 81.06 105 GLY A CA 1
ATOM 767 C C . GLY A 1 105 ? 10.299 3.180 6.375 1.00 81.06 105 GLY A C 1
ATOM 768 O O . GLY A 1 105 ? 10.806 2.068 6.504 1.00 81.06 105 GLY A O 1
ATOM 769 N N . CYS A 1 106 ? 8.979 3.369 6.445 1.00 84.75 106 CYS A N 1
ATOM 770 C CA . CYS A 1 106 ? 7.997 2.298 6.580 1.00 84.75 106 CYS A CA 1
ATOM 771 C C . CYS A 1 106 ? 7.625 1.613 5.266 1.00 84.75 106 CYS A C 1
ATOM 773 O O . CYS A 1 106 ? 6.873 0.639 5.284 1.00 84.75 106 CYS A O 1
ATOM 775 N N . TYR A 1 107 ? 8.063 2.138 4.125 1.00 83.94 107 TYR A N 1
ATOM 776 C CA . TYR A 1 107 ? 7.655 1.636 2.818 1.00 83.94 107 TYR A CA 1
ATOM 777 C C . TYR A 1 107 ? 8.067 0.169 2.655 1.00 83.94 107 TYR A C 1
ATOM 779 O O . TYR A 1 107 ? 9.185 -0.222 2.992 1.00 83.94 107 TYR A O 1
ATOM 787 N N . GLY A 1 108 ? 7.125 -0.669 2.211 1.00 78.56 108 GLY A N 1
ATOM 788 C CA . GLY A 1 108 ? 7.327 -2.118 2.160 1.00 78.56 108 GLY A CA 1
ATOM 789 C C . GLY A 1 108 ? 7.217 -2.828 3.517 1.00 78.56 108 GLY A C 1
ATOM 790 O O . GLY A 1 108 ? 7.694 -3.954 3.645 1.00 78.56 108 GLY A O 1
ATOM 791 N N . LYS A 1 109 ? 6.637 -2.200 4.550 1.00 85.69 109 LYS A N 1
ATOM 792 C CA . LYS A 1 109 ? 6.260 -2.848 5.819 1.00 85.69 109 LYS A CA 1
ATOM 793 C C . LYS A 1 109 ? 4.747 -2.849 5.976 1.00 85.69 109 LYS A C 1
ATOM 795 O O . LYS A 1 109 ? 4.131 -1.786 5.966 1.00 85.69 109 LYS A O 1
ATOM 800 N N . ASP A 1 110 ? 4.161 -4.029 6.149 1.00 90.88 110 ASP A N 1
ATOM 801 C CA . ASP A 1 110 ? 2.722 -4.147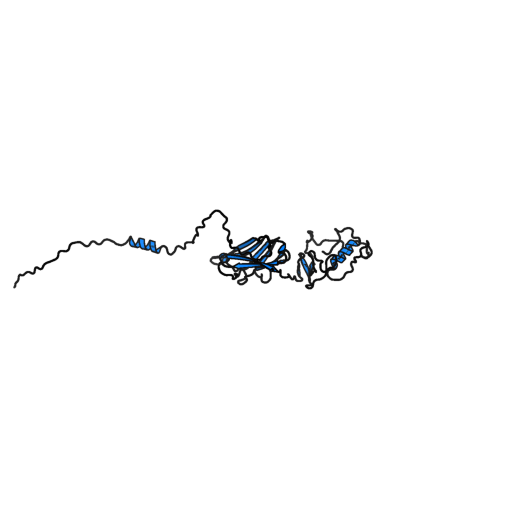 6.390 1.00 90.88 110 ASP A CA 1
ATOM 802 C C . ASP A 1 110 ? 2.386 -3.664 7.798 1.00 90.88 110 ASP A C 1
ATOM 804 O O . ASP A 1 110 ? 3.185 -3.849 8.720 1.00 90.88 110 ASP A O 1
ATOM 808 N N . PHE A 1 111 ? 1.182 -3.127 7.967 1.00 92.38 111 PHE A N 1
ATOM 809 C CA . PHE A 1 111 ? 0.626 -2.742 9.257 1.00 92.38 111 PHE A CA 1
ATOM 810 C C . PHE A 1 111 ? -0.469 -3.717 9.676 1.00 92.38 111 PHE A C 1
ATOM 812 O O . PHE A 1 111 ? -1.295 -4.131 8.864 1.00 92.38 111 PHE A O 1
ATOM 819 N N . ILE A 1 112 ? -0.484 -4.071 10.955 1.00 92.38 112 ILE A N 1
ATOM 820 C CA . ILE A 1 112 ? -1.523 -4.891 11.567 1.00 92.38 112 ILE A CA 1
ATOM 821 C C . ILE A 1 112 ? -2.165 -4.077 12.674 1.00 92.38 112 ILE A C 1
ATOM 823 O O . ILE A 1 112 ? -1.484 -3.627 13.596 1.00 92.38 112 ILE A O 1
ATOM 827 N N . ILE A 1 113 ? -3.477 -3.905 12.573 1.00 93.38 113 ILE A N 1
ATOM 828 C CA . ILE A 1 113 ? -4.279 -3.192 13.553 1.00 93.38 113 ILE A CA 1
ATOM 829 C C . ILE A 1 113 ? -5.072 -4.207 14.366 1.00 93.38 113 ILE A C 1
ATOM 831 O O . ILE A 1 113 ? -5.739 -5.074 13.796 1.00 93.38 113 ILE A O 1
ATOM 835 N N . ARG A 1 114 ? -5.011 -4.077 15.693 1.00 93.50 114 ARG A N 1
ATOM 836 C CA . ARG A 1 114 ? -5.803 -4.878 16.635 1.00 93.50 114 ARG A CA 1
ATOM 837 C C . ARG A 1 114 ? -6.446 -3.981 17.679 1.00 93.50 114 ARG A C 1
ATOM 839 O O . ARG A 1 114 ? -5.891 -2.946 18.043 1.00 93.50 114 ARG A O 1
ATOM 846 N N . ALA A 1 115 ? -7.601 -4.398 18.180 1.00 93.75 115 ALA A N 1
ATOM 847 C CA . ALA A 1 115 ? -8.278 -3.745 19.293 1.00 93.75 115 ALA A CA 1
ATOM 848 C C . ALA A 1 115 ? -8.398 -4.703 20.480 1.00 93.75 115 ALA A C 1
ATOM 850 O O . ALA A 1 115 ? -8.528 -5.912 20.300 1.00 93.75 115 ALA A O 1
ATOM 851 N N . TYR A 1 116 ? -8.372 -4.162 21.693 1.00 93.44 116 TYR A N 1
ATOM 852 C CA . TYR A 1 116 ? -8.425 -4.919 22.939 1.00 93.44 116 TYR A CA 1
ATOM 853 C C . TYR A 1 116 ? -9.424 -4.290 23.905 1.00 93.44 116 TYR A C 1
ATOM 855 O O . TYR A 1 116 ? -9.626 -3.071 23.907 1.00 93.44 116 TYR A O 1
ATOM 863 N N . GLY A 1 117 ? -10.014 -5.139 24.746 1.00 91.94 117 GLY A N 1
ATOM 864 C CA . GLY A 1 117 ? -10.833 -4.710 25.872 1.00 91.94 117 GLY A CA 1
ATOM 865 C C . GLY A 1 117 ? -10.004 -4.175 27.040 1.00 91.94 117 GLY A C 1
ATOM 866 O O . GLY A 1 117 ? -8.779 -4.079 26.974 1.00 91.94 117 GLY A O 1
ATOM 867 N N . ASN A 1 118 ? -10.693 -3.832 28.127 1.00 86.75 118 ASN A N 1
ATOM 868 C CA . ASN A 1 118 ? -10.076 -3.259 29.327 1.00 86.75 118 ASN A CA 1
ATOM 869 C C . ASN A 1 118 ? -9.185 -4.255 30.089 1.00 86.75 118 ASN A C 1
ATOM 871 O O . ASN A 1 118 ? -8.251 -3.870 30.785 1.00 86.75 118 ASN A O 1
ATOM 875 N N . THR A 1 119 ? -9.491 -5.549 29.988 1.00 80.94 119 THR A N 1
ATOM 876 C CA . THR A 1 119 ? -8.787 -6.608 30.709 1.00 80.94 119 THR A CA 1
ATOM 877 C C . THR A 1 119 ? -8.304 -7.684 29.742 1.00 80.94 119 THR A C 1
ATOM 879 O O . THR A 1 119 ? -9.036 -8.144 28.867 1.00 80.94 119 THR A O 1
ATOM 882 N N . GLY A 1 120 ? -7.047 -8.097 29.913 1.00 76.44 120 GLY A N 1
ATOM 883 C CA . GLY A 1 120 ? -6.425 -9.168 29.137 1.00 76.44 120 GLY A CA 1
ATOM 884 C C . GLY A 1 120 ? -5.668 -8.718 27.884 1.00 76.44 120 GLY A C 1
ATOM 885 O O . GLY A 1 120 ? -5.604 -7.541 27.529 1.00 76.44 120 GLY A O 1
ATOM 886 N N . ASN A 1 121 ? -5.066 -9.709 27.223 1.00 82.44 121 ASN A N 1
ATOM 887 C CA . ASN A 1 121 ? -4.192 -9.532 26.057 1.00 82.44 121 ASN A CA 1
ATOM 888 C C . ASN A 1 121 ? -4.780 -10.174 24.788 1.00 82.44 121 ASN A C 1
ATOM 890 O O . ASN A 1 121 ? -4.088 -10.302 23.781 1.00 82.44 121 ASN A O 1
ATOM 894 N N . THR A 1 122 ? -6.047 -10.588 24.834 1.00 90.94 122 THR A N 1
ATOM 895 C CA . THR A 1 122 ? -6.744 -11.207 23.703 1.00 90.94 122 THR A CA 1
ATOM 896 C C . THR A 1 122 ? -7.373 -10.122 22.840 1.00 90.94 122 THR A C 1
ATOM 898 O O . THR A 1 122 ? -8.108 -9.275 23.349 1.00 90.94 122 THR A O 1
ATOM 901 N N . ALA A 1 123 ? -7.073 -10.132 21.542 1.00 93.88 123 ALA A N 1
ATOM 902 C CA . ALA A 1 123 ? -7.650 -9.180 20.602 1.00 93.88 123 ALA A CA 1
ATOM 903 C C . ALA A 1 123 ? -9.156 -9.436 20.418 1.00 93.88 123 ALA A C 1
ATOM 905 O O . ALA A 1 123 ? -9.605 -10.583 20.369 1.00 93.88 123 ALA A O 1
ATOM 906 N N . LEU A 1 124 ? -9.928 -8.357 20.325 1.00 94.69 124 LEU A N 1
ATOM 907 C CA . LEU A 1 124 ? -11.357 -8.391 20.037 1.00 94.69 124 LEU A CA 1
ATOM 908 C C . LEU A 1 124 ? -11.585 -8.697 18.557 1.00 94.69 124 LEU A C 1
ATOM 910 O O . LEU A 1 124 ? -10.816 -8.255 17.704 1.00 94.69 124 LEU A O 1
ATOM 914 N N . ALA A 1 125 ? -12.680 -9.388 18.242 1.00 95.50 125 ALA A N 1
ATOM 915 C CA . ALA A 1 125 ? -13.161 -9.452 16.869 1.00 95.50 125 ALA A CA 1
ATOM 916 C C . ALA A 1 125 ? -13.673 -8.063 16.458 1.00 95.50 125 ALA A C 1
ATOM 918 O O . ALA A 1 125 ? -14.648 -7.560 17.013 1.00 95.50 125 ALA A O 1
ATOM 919 N N . ILE A 1 126 ? -12.997 -7.435 15.501 1.00 94.75 126 ILE A N 1
ATOM 920 C CA . ILE A 1 126 ? -13.240 -6.058 15.064 1.00 94.75 126 ILE A CA 1
ATOM 921 C C . ILE A 1 126 ? -14.101 -5.982 13.796 1.00 94.75 126 ILE A C 1
ATOM 923 O O . ILE A 1 126 ? -14.850 -5.020 13.639 1.00 94.75 126 ILE A O 1
ATOM 927 N N . PHE A 1 127 ? -14.096 -7.012 12.943 1.00 94.06 127 PHE A N 1
ATOM 928 C CA . PHE A 1 127 ? -14.976 -7.107 11.767 1.00 94.06 127 PHE A CA 1
ATOM 929 C C . PHE A 1 127 ? -15.333 -8.562 11.424 1.00 94.06 127 PHE A C 1
ATOM 931 O O . PHE A 1 127 ? -14.718 -9.501 11.932 1.00 94.06 127 PHE A O 1
ATOM 938 N N . ASN A 1 128 ? -16.358 -8.758 10.585 1.00 89.56 128 ASN A N 1
ATOM 939 C CA . ASN A 1 128 ? -16.844 -10.074 10.128 1.00 89.56 128 ASN A CA 1
ATOM 940 C C . ASN A 1 128 ? -17.091 -11.101 11.239 1.00 89.56 128 ASN A C 1
ATOM 942 O O . ASN A 1 128 ? -16.887 -12.296 11.038 1.00 89.56 128 ASN A O 1
ATOM 946 N N . THR A 1 129 ? -17.516 -10.661 12.420 1.00 87.12 129 THR A N 1
ATOM 947 C CA . THR A 1 129 ? -17.791 -11.486 13.613 1.00 87.12 129 THR A CA 1
ATOM 948 C C . THR A 1 129 ? -16.593 -12.196 14.257 1.00 87.12 129 THR A C 1
ATOM 950 O O . THR A 1 129 ? -16.615 -12.385 15.469 1.00 87.12 129 THR A O 1
ATOM 953 N N . THR A 1 130 ? -15.537 -12.546 13.515 1.00 90.25 130 THR A N 1
ATOM 954 C CA . THR A 1 130 ? -14.394 -13.321 14.038 1.00 90.25 130 THR A CA 1
ATOM 955 C C . THR A 1 130 ? -13.027 -12.693 13.784 1.00 90.25 130 THR A C 1
ATOM 957 O O . THR A 1 130 ? -12.050 -13.131 14.386 1.00 90.25 130 THR A O 1
ATOM 960 N N . SER A 1 131 ? -12.909 -11.705 12.893 1.00 93.44 131 SER A N 1
ATOM 961 C CA . SER A 1 131 ? -11.601 -11.172 12.500 1.00 93.44 131 SER A CA 1
ATOM 962 C C . SER A 1 131 ? -11.043 -10.238 13.565 1.00 93.44 131 SER A C 1
ATOM 964 O O . SER A 1 131 ? -11.654 -9.218 13.874 1.00 93.44 131 SER A O 1
ATOM 966 N N . THR A 1 132 ? -9.867 -10.560 14.101 1.00 94.25 132 THR A N 1
ATOM 967 C CA . THR A 1 132 ? -9.171 -9.756 15.123 1.00 94.25 132 THR A CA 1
ATOM 968 C C . THR A 1 132 ? -8.115 -8.817 14.551 1.00 94.25 132 THR A C 1
ATOM 970 O O . THR A 1 132 ? -7.750 -7.830 15.189 1.00 94.25 132 THR A O 1
ATOM 973 N N . ASP A 1 133 ? -7.627 -9.132 13.352 1.00 93.00 133 ASP A N 1
ATOM 974 C CA . ASP A 1 133 ? -6.490 -8.477 12.721 1.00 93.00 133 ASP A CA 1
ATOM 975 C C . ASP A 1 133 ? -6.962 -7.784 11.447 1.00 93.00 133 ASP A C 1
ATOM 977 O O . ASP A 1 133 ? -7.429 -8.435 10.510 1.00 93.00 133 ASP A O 1
ATOM 981 N N . ALA A 1 134 ? -6.802 -6.466 11.390 1.00 92.81 134 ALA A N 1
ATOM 982 C CA . ALA A 1 134 ? -6.917 -5.727 10.144 1.00 92.81 134 ALA A CA 1
ATOM 983 C C . ALA A 1 134 ? -5.519 -5.535 9.554 1.00 92.81 134 ALA A C 1
ATOM 985 O O . ALA A 1 134 ? -4.678 -4.852 10.138 1.00 92.81 134 ALA A O 1
ATOM 986 N N . VAL A 1 135 ? -5.259 -6.172 8.413 1.00 92.00 135 VAL A N 1
ATOM 987 C CA . VAL A 1 135 ? -3.949 -6.161 7.755 1.00 92.00 135 VAL A CA 1
ATOM 988 C C . VAL A 1 135 ? -3.963 -5.161 6.608 1.00 92.00 135 VAL A C 1
ATOM 990 O O . VAL A 1 135 ? -4.762 -5.274 5.678 1.00 92.00 135 VAL A O 1
ATOM 993 N N . VAL A 1 136 ? -3.036 -4.210 6.653 1.00 92.31 136 VAL A N 1
ATOM 994 C CA . VAL A 1 136 ? -2.811 -3.216 5.606 1.00 92.31 136 VAL A CA 1
ATOM 995 C C . VAL A 1 136 ? -1.454 -3.465 4.973 1.00 92.31 136 VAL A C 1
ATOM 997 O O . VAL A 1 136 ? -0.413 -3.369 5.622 1.00 92.31 136 VAL A O 1
ATOM 1000 N N . TYR A 1 137 ? -1.471 -3.781 3.689 1.00 90.31 137 TYR A N 1
ATOM 1001 C CA . TYR A 1 137 ? -0.278 -3.908 2.871 1.00 90.31 137 TYR A CA 1
ATOM 1002 C C . TYR A 1 137 ? 0.236 -2.539 2.468 1.00 90.31 137 TYR A C 1
ATOM 1004 O O . TYR A 1 137 ? -0.528 -1.702 1.998 1.00 90.31 137 TYR A O 1
ATOM 1012 N N . ASN A 1 138 ? 1.538 -2.330 2.634 1.00 87.50 138 ASN A N 1
ATOM 1013 C CA . ASN A 1 138 ? 2.210 -1.103 2.232 1.00 87.50 138 ASN A CA 1
ATOM 1014 C C . ASN A 1 138 ? 3.081 -1.375 1.005 1.00 87.50 138 ASN A C 1
ATOM 1016 O O . ASN A 1 138 ? 4.253 -1.740 1.122 1.00 87.50 138 ASN A O 1
ATOM 1020 N N . ASN A 1 139 ? 2.509 -1.178 -0.177 1.00 82.31 139 ASN A N 1
ATOM 1021 C CA . ASN A 1 139 ? 3.226 -1.241 -1.439 1.00 82.31 139 ASN A CA 1
ATOM 1022 C C . ASN A 1 139 ? 3.969 0.077 -1.681 1.00 82.31 139 ASN A C 1
ATOM 1024 O O . ASN A 1 139 ? 3.501 0.955 -2.405 1.00 82.31 139 ASN A O 1
ATOM 1028 N N . SER A 1 140 ? 5.118 0.224 -1.024 1.00 79.44 140 SER A N 1
ATOM 1029 C CA . SER A 1 140 ? 6.028 1.358 -1.214 1.00 79.44 140 SER A CA 1
ATOM 1030 C C . SER A 1 140 ? 5.363 2.740 -1.088 1.00 79.44 140 SER A C 1
ATOM 1032 O O . SER A 1 140 ? 5.603 3.630 -1.897 1.00 79.44 140 SER A O 1
ATOM 1034 N N . GLY A 1 141 ? 4.507 2.916 -0.078 1.00 80.69 141 GLY A N 1
ATOM 1035 C CA . GLY A 1 141 ? 3.754 4.149 0.177 1.00 80.69 141 GLY A CA 1
ATOM 1036 C C . GLY A 1 141 ? 2.308 4.121 -0.320 1.00 80.69 141 GLY A C 1
ATOM 1037 O O . GLY A 1 141 ? 1.543 5.024 0.007 1.00 80.69 141 GLY A O 1
ATOM 1038 N N . THR A 1 142 ? 1.916 3.078 -1.057 1.00 83.81 142 THR A N 1
ATOM 1039 C CA . THR A 1 142 ? 0.516 2.814 -1.416 1.00 83.81 142 THR A CA 1
ATOM 1040 C C . THR A 1 142 ? -0.071 1.769 -0.472 1.00 83.81 142 THR A C 1
ATOM 1042 O O . THR A 1 142 ? 0.402 0.633 -0.427 1.00 83.81 142 THR A O 1
ATOM 1045 N N . PHE A 1 143 ? -1.102 2.137 0.286 1.00 89.44 143 PHE A N 1
ATOM 1046 C CA . PHE A 1 143 ? -1.727 1.269 1.281 1.00 89.44 143 PHE A CA 1
ATOM 1047 C C . PHE A 1 143 ? -2.938 0.531 0.706 1.00 89.44 143 PHE A C 1
ATOM 1049 O O . PHE A 1 143 ? -3.824 1.141 0.112 1.00 89.44 143 PHE A O 1
ATOM 1056 N N . GLN A 1 144 ? -3.010 -0.780 0.909 1.00 89.62 144 GLN A N 1
ATOM 1057 C CA . GLN A 1 144 ? -4.081 -1.620 0.369 1.00 89.62 144 GLN A CA 1
ATOM 1058 C C . GLN A 1 144 ? -4.518 -2.697 1.366 1.00 89.62 144 GLN A C 1
ATOM 1060 O O . GLN A 1 144 ? -3.806 -3.014 2.320 1.00 89.62 144 GLN A O 1
ATOM 1065 N N . ALA A 1 145 ? -5.702 -3.267 1.153 1.00 87.69 145 ALA A N 1
ATOM 1066 C CA . ALA A 1 145 ? -6.221 -4.339 1.995 1.00 87.69 145 ALA A CA 1
ATOM 1067 C C . ALA A 1 145 ? -5.371 -5.616 1.852 1.00 87.69 145 ALA A C 1
ATOM 1069 O O . ALA A 1 145 ? -5.086 -6.057 0.739 1.00 87.69 145 ALA A O 1
ATOM 1070 N N . GLY A 1 146 ? -4.963 -6.205 2.978 1.00 77.44 146 GLY A N 1
ATOM 1071 C CA . GLY A 1 146 ? -4.273 -7.494 3.020 1.00 77.44 146 GLY A CA 1
ATOM 1072 C C . GLY A 1 146 ? -5.215 -8.714 2.950 1.00 77.44 146 GLY A C 1
ATOM 1073 O O . GLY A 1 146 ? -6.435 -8.574 2.851 1.00 77.44 146 GLY A O 1
ATOM 1074 N N . PRO A 1 147 ? -4.675 -9.943 3.023 1.00 69.00 147 PRO A N 1
ATOM 1075 C CA . PRO A 1 147 ? -5.435 -11.183 3.039 1.00 69.00 147 PRO A CA 1
ATOM 1076 C C . PRO A 1 147 ? -6.379 -11.229 4.234 1.00 69.00 147 PRO A C 1
ATOM 1078 O O . PRO A 1 147 ? -6.026 -10.792 5.327 1.00 69.00 147 PRO A O 1
ATOM 1081 N N . GLY A 1 148 ? -7.570 -11.793 4.034 1.00 69.94 148 GLY A N 1
ATOM 1082 C CA . GLY A 1 148 ? -8.577 -11.911 5.093 1.00 69.94 148 GLY A CA 1
ATOM 1083 C C . GLY A 1 148 ? -9.361 -10.624 5.378 1.00 69.94 148 GLY A C 1
ATOM 1084 O O . GLY A 1 148 ? -10.209 -10.626 6.263 1.00 69.94 148 GLY A O 1
ATOM 1085 N N . MET A 1 149 ? -9.142 -9.555 4.602 1.00 81.38 149 MET A N 1
ATOM 1086 C CA . MET A 1 149 ? -9.850 -8.270 4.716 1.00 81.38 149 MET A CA 1
ATOM 1087 C C . MET A 1 149 ? -11.198 -8.233 3.977 1.00 81.38 149 MET A C 1
ATOM 1089 O O . MET A 1 149 ? -11.718 -7.156 3.690 1.00 81.38 149 MET A O 1
ATOM 1093 N N . THR A 1 150 ? -11.801 -9.384 3.657 1.00 81.12 150 THR A N 1
ATOM 1094 C CA . THR A 1 150 ? -13.221 -9.416 3.262 1.00 81.12 150 THR A CA 1
ATOM 1095 C C . THR A 1 150 ? -14.012 -8.647 4.326 1.00 81.12 150 THR A C 1
ATOM 1097 O O . THR A 1 150 ? -13.694 -8.770 5.500 1.00 81.12 150 THR A O 1
ATOM 1100 N N . GLY A 1 151 ? -14.984 -7.805 3.974 1.00 82.00 151 GLY A N 1
ATOM 1101 C CA . GLY A 1 151 ? -15.715 -7.003 4.974 1.00 82.00 151 GLY A CA 1
ATOM 1102 C C . GLY A 1 151 ? -14.954 -5.802 5.566 1.00 82.00 151 GLY A C 1
ATOM 1103 O O . GLY A 1 151 ? -15.406 -5.206 6.547 1.00 82.00 151 GLY A O 1
ATOM 1104 N N . ALA A 1 152 ? -13.816 -5.428 4.975 1.00 89.56 152 ALA A N 1
ATOM 1105 C CA . ALA A 1 152 ? -13.093 -4.198 5.265 1.00 89.56 152 ALA A CA 1
ATOM 1106 C C . ALA A 1 152 ? -12.535 -3.571 3.974 1.00 89.56 152 ALA A C 1
ATOM 1108 O O . ALA A 1 152 ? -12.268 -4.256 2.989 1.00 89.56 152 ALA A O 1
ATOM 1109 N N . THR A 1 153 ? -12.341 -2.257 3.975 1.00 91.12 153 THR A N 1
ATOM 1110 C CA . THR A 1 153 ? -11.754 -1.496 2.864 1.00 91.12 153 THR A CA 1
ATOM 1111 C C . THR A 1 153 ? -10.613 -0.626 3.367 1.00 91.12 153 THR A C 1
ATOM 1113 O O . THR A 1 153 ? -10.651 -0.161 4.505 1.00 91.12 153 THR A O 1
ATOM 1116 N N . VAL A 1 154 ? -9.617 -0.368 2.519 1.00 94.75 154 VAL A N 1
ATOM 1117 C CA . VAL A 1 154 ? -8.496 0.528 2.834 1.00 94.75 154 VAL A CA 1
ATOM 1118 C C . VAL A 1 154 ? -8.512 1.713 1.879 1.00 94.75 154 VAL A C 1
ATOM 1120 O O . VAL A 1 154 ? -8.507 1.528 0.665 1.00 94.75 154 VAL A O 1
ATOM 1123 N N . SER A 1 155 ? -8.509 2.923 2.434 1.00 93.69 155 SER A N 1
ATOM 1124 C CA . SER A 1 155 ? -8.252 4.162 1.702 1.00 93.69 155 SER A CA 1
ATOM 1125 C C . SER A 1 155 ? -6.817 4.609 1.957 1.00 93.69 155 SER A C 1
ATOM 1127 O O . SER A 1 155 ? -6.411 4.738 3.113 1.00 93.69 155 SER A O 1
ATOM 1129 N N . SER A 1 156 ? -6.065 4.870 0.891 1.00 91.06 156 SER A N 1
ATOM 1130 C CA . SER A 1 156 ? -4.657 5.279 0.946 1.00 91.06 156 SER A CA 1
ATOM 1131 C C . SER A 1 156 ? -4.494 6.784 0.744 1.00 91.06 156 SER A C 1
ATOM 1133 O O . SER A 1 156 ? -5.200 7.386 -0.061 1.00 91.06 156 SER A O 1
ATOM 1135 N N . GLY A 1 157 ? -3.511 7.377 1.415 1.00 86.81 157 GLY A N 1
ATOM 1136 C CA . GLY A 1 157 ? -3.006 8.725 1.168 1.00 86.81 157 GLY A CA 1
ATOM 1137 C C . GLY A 1 157 ? -1.500 8.800 1.437 1.00 86.81 157 GLY A C 1
ATOM 1138 O O . GLY A 1 157 ? -0.896 7.853 1.939 1.00 86.81 157 GLY A O 1
ATOM 1139 N N . SER A 1 158 ? -0.866 9.926 1.109 1.00 87.31 158 SER A N 1
ATOM 1140 C CA . SER A 1 158 ? 0.566 10.106 1.383 1.00 87.31 158 SER A CA 1
ATOM 1141 C C . SER A 1 158 ? 0.831 10.077 2.894 1.00 87.31 158 SER A C 1
ATOM 1143 O O . SER A 1 158 ? 0.314 10.918 3.629 1.00 87.31 158 SER A O 1
ATOM 1145 N N . GLY A 1 159 ? 1.592 9.082 3.367 1.00 86.69 159 GLY A N 1
ATOM 1146 C CA . GLY A 1 159 ? 1.917 8.909 4.789 1.00 86.69 159 GLY A CA 1
ATOM 1147 C C . GLY A 1 159 ? 0.714 8.606 5.695 1.00 86.69 159 GLY A C 1
ATOM 1148 O O . GLY A 1 159 ? 0.803 8.803 6.910 1.00 86.69 159 GLY A O 1
ATOM 1149 N N . THR A 1 160 ? -0.415 8.166 5.129 1.00 94.75 160 THR A N 1
ATOM 1150 C CA . THR A 1 160 ? -1.649 7.896 5.877 1.00 94.75 160 THR A CA 1
ATOM 1151 C C . THR A 1 160 ? -2.498 6.814 5.218 1.00 94.75 160 THR A C 1
ATOM 1153 O O . THR A 1 160 ? -2.540 6.697 3.994 1.00 94.75 160 THR A O 1
ATOM 1156 N N . PHE A 1 161 ? -3.232 6.049 6.017 1.00 95.75 161 PHE A N 1
ATOM 1157 C CA . PHE A 1 161 ? -4.302 5.188 5.523 1.00 95.75 161 PHE A CA 1
ATOM 1158 C C . PHE A 1 161 ? -5.483 5.177 6.488 1.00 95.75 161 PHE A C 1
ATOM 1160 O O . PHE A 1 161 ? -5.342 5.453 7.677 1.00 95.75 161 PHE A O 1
ATOM 1167 N N . SER A 1 162 ? -6.659 4.824 5.977 1.00 96.75 162 SER A N 1
ATOM 1168 C CA . SER A 1 162 ? -7.833 4.515 6.796 1.00 96.75 162 SER A CA 1
ATOM 1169 C C . SER A 1 162 ? -8.359 3.134 6.454 1.00 96.75 162 SER A C 1
ATOM 1171 O O . SER A 1 162 ? -8.615 2.843 5.287 1.00 96.75 162 SER A O 1
ATOM 1173 N N . VAL A 1 163 ? -8.526 2.293 7.470 1.00 96.50 163 VAL A N 1
ATOM 1174 C CA . VAL A 1 163 ? -9.233 1.018 7.354 1.00 96.50 163 VAL A CA 1
ATOM 1175 C C . VAL A 1 163 ? -10.663 1.235 7.800 1.00 96.50 163 VAL A C 1
ATOM 1177 O O . VAL A 1 163 ? -10.879 1.687 8.916 1.00 96.50 163 VAL A O 1
ATOM 1180 N N . THR A 1 164 ? -11.632 0.885 6.965 1.00 96.38 164 THR A N 1
ATOM 1181 C CA . THR A 1 164 ? -13.058 0.950 7.296 1.00 96.38 164 THR A CA 1
ATOM 1182 C C . THR A 1 164 ? -13.647 -0.451 7.277 1.00 96.38 164 THR A C 1
ATOM 1184 O O . THR A 1 164 ? -13.498 -1.174 6.296 1.00 96.38 164 THR A O 1
ATOM 1187 N N . PHE A 1 165 ? -14.315 -0.843 8.356 1.00 94.94 165 PHE A N 1
ATOM 1188 C CA . PHE A 1 165 ? -14.999 -2.124 8.479 1.00 94.94 165 PHE A CA 1
ATOM 1189 C C . PHE A 1 165 ? -16.417 -1.979 7.933 1.00 94.94 165 PHE A C 1
ATOM 1191 O O . PHE A 1 165 ? -17.219 -1.222 8.475 1.00 94.94 165 PHE A O 1
ATOM 1198 N N . THR A 1 166 ? -16.741 -2.695 6.857 1.00 91.81 166 THR A N 1
ATOM 1199 C CA . THR A 1 166 ? -18.092 -2.667 6.274 1.00 91.81 166 THR A CA 1
ATOM 1200 C C . THR A 1 166 ? -19.069 -3.534 7.064 1.00 91.81 166 THR A C 1
ATOM 1202 O O . THR A 1 166 ? -20.269 -3.280 7.041 1.00 91.81 166 THR A O 1
ATOM 1205 N N . SER A 1 167 ? -18.555 -4.519 7.806 1.00 90.12 167 SER A N 1
ATOM 1206 C CA . SER A 1 167 ? -19.303 -5.305 8.791 1.00 90.12 167 SER A CA 1
ATOM 1207 C C . SER A 1 167 ? -18.581 -5.264 10.145 1.00 90.12 167 SER A C 1
ATOM 1209 O O . SER A 1 167 ? -17.901 -6.236 10.500 1.00 90.12 167 SER A O 1
ATOM 1211 N N . PRO A 1 168 ? -18.671 -4.150 10.895 1.00 93.50 168 PRO A N 1
ATOM 1212 C CA . PRO A 1 168 ? -17.996 -4.025 12.180 1.00 93.50 168 PRO A CA 1
ATOM 1213 C C . PRO A 1 168 ? -18.585 -5.002 13.206 1.00 93.50 168 PRO A C 1
ATOM 1215 O O . PRO A 1 168 ? -19.789 -5.251 13.227 1.00 93.50 168 PRO A O 1
ATOM 1218 N N . ALA A 1 169 ? -17.725 -5.576 14.049 1.00 93.88 169 ALA A N 1
ATOM 1219 C CA . ALA A 1 169 ? -18.119 -6.585 15.037 1.00 93.88 169 ALA A CA 1
ATOM 1220 C C . ALA A 1 169 ? -17.994 -6.091 16.487 1.00 93.88 169 ALA A C 1
ATOM 1222 O O . ALA A 1 169 ? -18.806 -6.463 17.334 1.00 93.88 169 ALA A O 1
ATOM 1223 N N . ALA A 1 170 ? -17.013 -5.232 16.776 1.00 94.25 170 ALA A N 1
ATOM 1224 C CA . ALA A 1 170 ? -16.781 -4.714 18.119 1.00 94.25 170 ALA A CA 1
ATOM 1225 C C . ALA A 1 170 ? -17.658 -3.489 18.413 1.00 94.25 170 ALA A C 1
ATOM 1227 O O . ALA A 1 170 ? -17.682 -2.522 17.647 1.00 94.25 170 ALA A O 1
ATOM 1228 N N . LEU A 1 171 ? -18.324 -3.492 19.570 1.00 94.44 171 LEU A N 1
ATOM 1229 C CA . LEU A 1 171 ? -18.944 -2.284 20.116 1.00 94.44 171 LEU A CA 1
ATOM 1230 C C . LEU A 1 171 ? -17.852 -1.275 20.469 1.00 94.44 171 LEU A C 1
ATOM 1232 O O . LEU A 1 171 ? -16.847 -1.652 21.074 1.00 94.44 171 LEU A O 1
ATOM 1236 N N . ALA A 1 172 ? -18.056 0.001 20.157 1.00 94.06 172 ALA A N 1
ATOM 1237 C CA . ALA A 1 172 ? -17.065 1.034 20.454 1.00 94.06 172 ALA A CA 1
ATOM 1238 C C . ALA A 1 172 ? -16.755 1.117 21.959 1.00 94.06 172 ALA A C 1
ATOM 1240 O O . ALA A 1 172 ? -15.596 1.191 22.354 1.00 94.06 172 ALA A O 1
ATOM 1241 N N . SER A 1 173 ? -17.772 0.938 22.809 1.00 92.00 173 SER A N 1
ATOM 1242 C CA . SER A 1 173 ? -17.633 0.881 24.272 1.00 92.00 173 SER A CA 1
ATOM 1243 C C . SER A 1 173 ? -16.809 -0.302 24.796 1.00 92.00 173 SER A C 1
ATOM 1245 O O . SER A 1 173 ? -16.407 -0.300 25.957 1.00 92.00 173 SER A O 1
ATOM 1247 N N . SER A 1 174 ? -16.568 -1.324 23.970 1.00 92.12 174 SER A N 1
ATOM 1248 C CA . SER A 1 174 ? -15.745 -2.482 24.333 1.00 92.12 174 SER A CA 1
ATOM 1249 C C . SER A 1 174 ? -14.268 -2.308 23.975 1.00 92.12 174 SER A C 1
ATOM 1251 O O . SER A 1 174 ? -13.444 -3.089 24.447 1.00 92.12 174 SER A O 1
ATOM 1253 N N . VAL A 1 175 ? -13.919 -1.294 23.176 1.00 93.25 175 VAL A N 1
ATOM 1254 C CA . VAL A 1 175 ? -12.547 -1.031 22.730 1.00 93.25 175 VAL A CA 1
ATOM 1255 C C . VAL A 1 175 ? -11.876 -0.050 23.688 1.00 93.25 175 VAL A C 1
ATOM 1257 O O . VAL A 1 175 ? -12.233 1.119 23.751 1.00 93.25 175 VAL A O 1
ATOM 1260 N N . PHE A 1 176 ? -10.867 -0.523 24.417 1.00 91.81 176 PHE A N 1
ATOM 1261 C CA . PHE A 1 176 ? -10.095 0.289 25.368 1.00 91.81 176 PHE A CA 1
ATOM 1262 C C . PHE A 1 176 ? -8.687 0.601 24.865 1.00 91.81 176 PHE A C 1
ATOM 1264 O O . PHE A 1 176 ? -8.076 1.580 25.286 1.00 91.81 176 PHE A O 1
ATOM 1271 N N . LYS A 1 177 ? -8.158 -0.234 23.967 1.00 89.94 177 LYS A N 1
ATOM 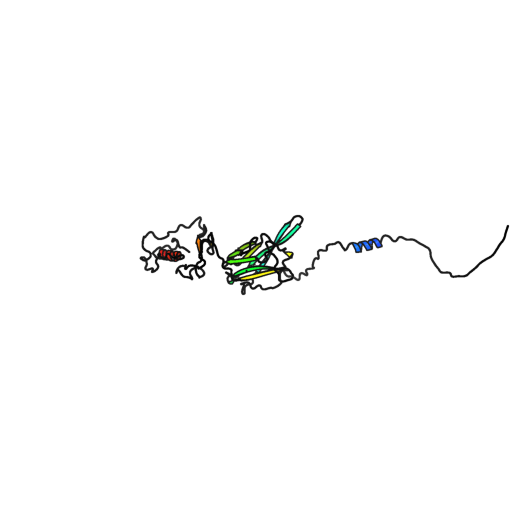1272 C CA . LYS A 1 177 ? -6.821 -0.076 23.395 1.00 89.94 177 LYS A CA 1
ATOM 1273 C C . LYS A 1 177 ? -6.822 -0.492 21.933 1.00 89.94 177 LYS A C 1
ATOM 1275 O O . LYS A 1 177 ? -7.354 -1.547 21.597 1.00 89.94 177 LYS A O 1
ATOM 1280 N N . VAL A 1 178 ? -6.164 0.300 21.091 1.00 91.81 178 VAL A N 1
ATOM 1281 C CA . VAL A 1 178 ? -5.876 -0.029 19.690 1.00 91.81 178 VAL A CA 1
ATOM 1282 C C . VAL A 1 178 ? -4.365 -0.065 19.506 1.00 91.81 178 VAL A C 1
ATOM 1284 O O . VAL A 1 178 ? -3.660 0.821 19.981 1.00 91.81 178 VAL A O 1
ATOM 1287 N N . THR A 1 179 ? -3.864 -1.098 18.839 1.00 90.44 179 THR A N 1
ATOM 1288 C CA . THR A 1 179 ? -2.444 -1.256 18.523 1.00 90.44 179 THR A CA 1
ATOM 1289 C C . THR A 1 179 ? -2.222 -1.226 17.022 1.00 90.44 179 THR A C 1
ATOM 1291 O O . THR A 1 179 ? -3.093 -1.622 16.247 1.00 90.44 179 THR A O 1
ATOM 1294 N N . VAL A 1 180 ? -1.036 -0.766 16.618 1.00 90.56 180 VAL A N 1
ATOM 1295 C CA . VAL A 1 180 ? -0.576 -0.791 15.227 1.00 90.56 180 VAL A CA 1
ATOM 1296 C C . VAL A 1 180 ? 0.830 -1.368 15.192 1.00 90.56 180 VAL A C 1
ATOM 1298 O O . VAL A 1 180 ? 1.789 -0.719 15.593 1.00 90.56 180 VAL A O 1
ATOM 1301 N N . GLU A 1 181 ? 0.973 -2.595 14.721 1.00 90.38 181 GLU A N 1
ATOM 1302 C CA . GLU A 1 181 ? 2.268 -3.265 14.604 1.00 90.38 181 GLU A CA 1
ATOM 1303 C C . GLU A 1 181 ? 2.723 -3.276 13.152 1.00 90.38 181 GLU A C 1
ATOM 1305 O O . GLU A 1 181 ? 1.899 -3.418 12.250 1.00 90.38 181 GLU A O 1
ATOM 1310 N N . SER A 1 182 ? 4.030 -3.165 12.915 1.00 89.56 182 SER A N 1
ATOM 1311 C CA . SER A 1 182 ? 4.580 -3.369 11.577 1.00 89.56 182 SER A CA 1
ATOM 1312 C C . SER A 1 182 ? 5.282 -4.712 11.480 1.00 89.56 182 SER A C 1
ATOM 1314 O O . SER A 1 182 ? 5.971 -5.140 12.402 1.00 89.56 182 SER A O 1
ATOM 1316 N N . ARG A 1 183 ? 5.170 -5.358 10.322 1.00 86.62 183 ARG A N 1
ATOM 1317 C CA . ARG A 1 183 ? 5.944 -6.560 9.992 1.00 86.62 183 ARG A CA 1
ATOM 1318 C C . ARG A 1 183 ? 6.696 -6.378 8.682 1.00 86.62 183 ARG A C 1
ATOM 1320 O O . ARG A 1 183 ? 6.479 -5.408 7.956 1.00 86.62 183 ARG A O 1
ATOM 1327 N N . ALA A 1 184 ? 7.605 -7.306 8.378 1.00 81.62 184 ALA A N 1
ATOM 1328 C CA . ALA A 1 184 ? 8.168 -7.392 7.034 1.00 81.62 184 ALA A CA 1
ATOM 1329 C C . ALA A 1 184 ? 7.018 -7.408 6.017 1.00 81.62 184 ALA A C 1
ATOM 1331 O O . ALA A 1 184 ? 6.052 -8.149 6.214 1.00 81.62 184 ALA A O 1
ATOM 1332 N N . GLY A 1 185 ? 7.093 -6.546 4.999 1.00 70.25 185 GLY A N 1
ATOM 1333 C CA . GLY A 1 185 ? 6.061 -6.486 3.978 1.00 70.25 185 GLY A CA 1
ATOM 1334 C C . GLY A 1 185 ? 5.906 -7.845 3.334 1.00 70.25 185 GLY A C 1
ATOM 1335 O O . GLY A 1 185 ? 6.892 -8.481 2.950 1.00 70.25 185 GLY A O 1
ATOM 1336 N N . SER A 1 186 ? 4.664 -8.293 3.243 1.00 69.81 186 SER A N 1
ATOM 1337 C CA . SER A 1 186 ? 4.346 -9.431 2.401 1.00 69.81 186 SER A CA 1
ATOM 1338 C C . SER A 1 186 ? 4.669 -9.015 0.971 1.00 69.81 186 SER A C 1
ATOM 1340 O O . SER A 1 186 ? 4.285 -7.926 0.544 1.00 69.81 186 SER A O 1
ATOM 1342 N N . THR A 1 187 ? 5.392 -9.847 0.221 1.00 65.12 187 THR A N 1
ATOM 1343 C CA . THR A 1 187 ? 5.596 -9.584 -1.203 1.00 65.12 187 THR A CA 1
ATOM 1344 C C . THR A 1 187 ? 4.226 -9.535 -1.861 1.00 65.12 187 THR A C 1
ATOM 1346 O O . THR A 1 187 ? 3.545 -10.556 -1.965 1.00 65.12 187 THR A O 1
ATOM 1349 N N . VAL A 1 188 ? 3.799 -8.339 -2.266 1.00 66.81 188 VAL A N 1
ATOM 1350 C CA . VAL A 1 188 ? 2.563 -8.185 -3.021 1.00 66.81 188 VAL A CA 1
ATOM 1351 C C . VAL A 1 188 ? 2.816 -8.798 -4.388 1.00 66.81 188 VAL A C 1
ATOM 1353 O O . VAL A 1 188 ? 3.579 -8.280 -5.205 1.00 66.81 188 VAL A O 1
ATOM 1356 N N . ILE A 1 189 ? 2.205 -9.957 -4.597 1.00 75.50 189 ILE A N 1
ATOM 1357 C CA . ILE A 1 189 ? 2.217 -10.639 -5.875 1.00 75.50 189 ILE A CA 1
ATOM 1358 C C . ILE A 1 189 ? 0.986 -10.171 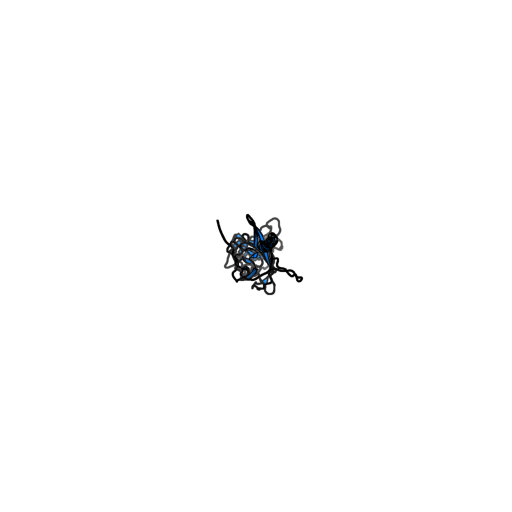-6.638 1.00 75.50 189 ILE A C 1
ATOM 1360 O O . ILE A 1 189 ? -0.131 -10.588 -6.340 1.00 75.50 189 ILE A O 1
ATOM 1364 N N . TYR A 1 190 ? 1.206 -9.326 -7.636 1.00 78.00 190 TYR A N 1
ATOM 1365 C CA . TYR A 1 190 ? 0.155 -8.924 -8.557 1.00 78.00 190 TYR A CA 1
ATOM 1366 C C . TYR A 1 190 ? -0.073 -10.012 -9.602 1.00 78.00 190 TYR A C 1
ATOM 1368 O O . TYR A 1 190 ? 0.835 -10.785 -9.931 1.00 78.00 190 TYR A O 1
ATOM 1376 N N . ASN A 1 191 ? -1.285 -10.102 -10.126 1.00 84.00 191 ASN A N 1
ATOM 1377 C CA . ASN A 1 191 ? -1.649 -10.995 -11.214 1.00 84.00 191 ASN A CA 1
ATOM 1378 C C . ASN A 1 191 ? -1.842 -10.215 -12.516 1.00 84.00 191 ASN A C 1
ATOM 1380 O O . ASN A 1 191 ? -2.000 -8.997 -12.525 1.00 84.00 191 ASN A O 1
ATOM 1384 N N . VAL A 1 192 ? -1.812 -10.932 -13.639 1.00 87.69 192 VAL A N 1
ATOM 1385 C CA . VAL A 1 192 ? -2.185 -10.354 -14.936 1.00 87.69 192 VAL A CA 1
ATOM 1386 C C . VAL A 1 192 ? -3.629 -9.853 -14.849 1.00 87.69 192 VAL A C 1
ATOM 1388 O O . VAL A 1 192 ? -4.510 -10.590 -14.413 1.00 87.69 192 VAL A O 1
ATOM 1391 N N . GLY A 1 193 ? -3.853 -8.603 -15.253 1.00 79.75 193 GLY A N 1
ATOM 1392 C CA . GLY A 1 193 ? -5.125 -7.888 -15.141 1.00 79.75 193 GLY A CA 1
ATOM 1393 C C . GLY A 1 193 ? -5.209 -6.916 -13.959 1.00 79.75 193 GLY A C 1
ATOM 1394 O O . GLY A 1 193 ? -5.982 -5.958 -14.040 1.00 79.75 193 GLY A O 1
ATOM 1395 N N . ASP A 1 194 ? -4.396 -7.103 -12.913 1.00 80.69 194 ASP A N 1
ATOM 1396 C CA . ASP A 1 194 ? -4.340 -6.179 -11.776 1.00 80.69 194 ASP A CA 1
ATOM 1397 C C . ASP A 1 194 ? -3.707 -4.840 -12.185 1.00 80.69 194 ASP A C 1
ATOM 1399 O O . ASP A 1 194 ? -2.958 -4.751 -13.163 1.00 80.69 194 ASP A O 1
ATOM 1403 N N . ILE A 1 195 ? -3.995 -3.789 -11.414 1.00 78.19 195 ILE A N 1
ATOM 1404 C CA . ILE A 1 195 ? -3.229 -2.541 -11.482 1.00 78.19 195 ILE A CA 1
ATOM 1405 C C . ILE A 1 195 ? -1.911 -2.787 -10.745 1.00 78.19 195 ILE A C 1
ATOM 1407 O O . ILE A 1 195 ? -1.917 -3.079 -9.550 1.00 78.19 195 ILE A O 1
ATOM 1411 N N . GLY A 1 196 ? -0.802 -2.729 -11.475 1.00 75.62 196 GLY A N 1
ATOM 1412 C CA . GLY A 1 196 ? 0.527 -3.005 -10.954 1.00 75.62 196 GLY A CA 1
ATOM 1413 C C . GLY A 1 196 ? 1.177 -1.811 -10.254 1.00 75.62 196 GLY A C 1
ATOM 1414 O O . GLY A 1 196 ? 0.587 -0.730 -10.164 1.00 75.62 196 GLY A O 1
ATOM 1415 N N . PRO A 1 197 ? 2.398 -1.994 -9.722 1.00 75.12 197 PRO A N 1
ATOM 1416 C CA . PRO A 1 197 ? 3.130 -0.955 -9.001 1.00 75.12 197 PRO A CA 1
ATOM 1417 C C . PRO A 1 197 ? 3.410 0.316 -9.819 1.00 75.12 197 PRO A C 1
ATOM 1419 O O . PRO A 1 197 ? 3.585 1.372 -9.216 1.00 75.12 197 PRO A O 1
ATOM 1422 N N . GLY A 1 198 ? 3.447 0.241 -11.154 1.00 74.56 198 GLY A N 1
ATOM 1423 C CA . GLY A 1 198 ? 3.567 1.407 -12.038 1.00 74.56 198 GLY A CA 1
ATOM 1424 C C . GLY A 1 198 ? 2.247 2.152 -12.283 1.00 74.56 198 GLY A C 1
ATOM 1425 O O . GLY A 1 198 ? 2.239 3.177 -12.963 1.00 74.56 198 GLY A O 1
ATOM 1426 N N . GLY A 1 199 ? 1.127 1.662 -11.737 1.00 75.94 199 GLY A N 1
ATOM 1427 C CA . GLY A 1 199 ? -0.213 2.219 -11.935 1.00 75.94 199 GLY A CA 1
ATOM 1428 C C . GLY A 1 199 ? -0.884 1.791 -13.244 1.00 75.94 199 GLY A C 1
ATOM 1429 O O . GLY A 1 199 ? -2.011 2.211 -13.518 1.00 75.94 199 GLY A O 1
ATOM 1430 N N . GLY A 1 200 ? -0.227 0.955 -14.053 1.00 78.31 200 GLY A N 1
ATOM 1431 C CA . GLY A 1 200 ? -0.782 0.389 -15.278 1.00 78.31 200 GLY A CA 1
ATOM 1432 C C . GLY A 1 200 ? -1.422 -0.981 -15.061 1.00 78.31 200 GLY A C 1
ATOM 1433 O O . GLY A 1 200 ? -1.249 -1.615 -14.025 1.00 78.31 200 GLY A O 1
ATOM 1434 N N . ARG A 1 201 ? -2.181 -1.471 -16.048 1.00 82.81 201 ARG A N 1
ATOM 1435 C CA . ARG A 1 201 ? -2.710 -2.845 -16.009 1.00 82.81 201 ARG A CA 1
ATOM 1436 C C . ARG A 1 201 ? -1.624 -3.831 -16.399 1.00 82.81 201 ARG A C 1
ATOM 1438 O O . ARG A 1 201 ? -1.057 -3.724 -17.487 1.00 82.81 201 ARG A O 1
ATOM 1445 N N . ILE A 1 202 ? -1.377 -4.815 -15.546 1.00 87.25 202 ILE A N 1
ATOM 1446 C CA . ILE A 1 202 ? -0.373 -5.849 -15.787 1.00 87.25 202 ILE A CA 1
ATOM 1447 C C . ILE A 1 202 ? -0.839 -6.754 -16.922 1.00 87.25 202 ILE A C 1
ATOM 1449 O O . ILE A 1 202 ? -1.908 -7.357 -16.844 1.00 87.25 202 ILE A O 1
ATOM 1453 N N . PHE A 1 203 ? -0.006 -6.905 -17.948 1.00 94.38 203 PHE A N 1
ATOM 1454 C CA . PHE A 1 203 ? -0.234 -7.860 -19.038 1.00 94.38 203 PHE A CA 1
ATOM 1455 C C . PHE A 1 203 ? 0.798 -8.996 -19.063 1.00 94.38 203 PHE A C 1
ATOM 1457 O O . PHE A 1 203 ? 0.583 -10.003 -19.733 1.00 94.38 203 PHE A O 1
ATOM 1464 N N . TYR A 1 204 ? 1.900 -8.867 -18.320 1.00 94.31 204 TYR A N 1
ATOM 1465 C CA . TYR A 1 204 ? 2.914 -9.909 -18.175 1.00 94.31 204 TYR A CA 1
ATOM 1466 C C . TYR A 1 204 ? 3.469 -9.942 -16.750 1.00 94.31 204 TYR A C 1
ATOM 1468 O O . TYR A 1 204 ? 3.640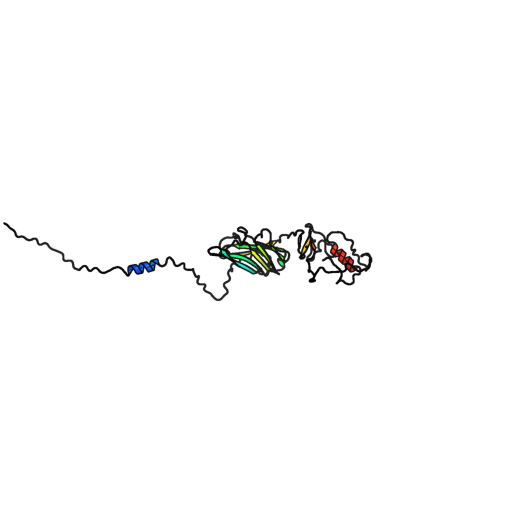 -8.896 -16.123 1.00 94.31 204 TYR A O 1
ATOM 1476 N N . LYS A 1 205 ? 3.781 -11.145 -16.261 1.00 91.62 205 LYS A N 1
ATOM 1477 C CA . LYS A 1 205 ? 4.285 -11.402 -14.911 1.00 91.62 205 LYS A CA 1
ATOM 1478 C C . LYS A 1 205 ? 5.371 -12.472 -14.932 1.00 91.62 205 LYS A C 1
ATOM 1480 O O . LYS A 1 205 ? 5.165 -13.542 -15.497 1.00 91.62 205 LYS A O 1
ATOM 1485 N N . ASP A 1 206 ? 6.455 -12.217 -14.210 1.00 91.88 206 ASP A N 1
ATOM 1486 C CA . ASP A 1 206 ? 7.489 -13.195 -13.882 1.00 91.88 206 ASP A CA 1
ATOM 1487 C C . ASP A 1 206 ? 7.976 -12.984 -12.440 1.00 91.88 206 ASP A C 1
ATOM 1489 O O . ASP A 1 206 ? 8.556 -11.954 -12.096 1.00 91.88 206 ASP A O 1
ATOM 1493 N N . LEU A 1 207 ? 7.747 -13.975 -11.578 1.00 85.06 207 LEU A N 1
ATOM 1494 C CA . LEU A 1 207 ? 8.137 -13.911 -10.167 1.00 85.06 207 LEU A CA 1
ATOM 1495 C C . LEU A 1 207 ? 9.636 -14.149 -9.941 1.00 85.06 207 LEU A C 1
ATOM 1497 O O . LEU A 1 207 ? 10.164 -13.688 -8.932 1.00 85.06 207 LEU A O 1
ATOM 1501 N N . ALA A 1 208 ? 10.329 -14.821 -10.867 1.00 87.19 208 ALA A N 1
ATOM 1502 C CA . ALA A 1 208 ? 11.788 -14.952 -10.828 1.00 87.19 208 ALA A CA 1
ATOM 1503 C C . ALA A 1 208 ? 12.492 -13.648 -11.252 1.00 87.19 208 ALA A C 1
ATOM 1505 O O . ALA A 1 208 ? 13.667 -13.423 -10.930 1.00 87.19 208 ALA A O 1
ATOM 1506 N N . GLY A 1 209 ? 11.748 -12.787 -11.947 1.00 88.44 209 GLY A N 1
ATOM 1507 C CA . GLY A 1 209 ? 12.149 -11.466 -12.395 1.00 88.44 209 GLY A CA 1
ATOM 1508 C C . GLY A 1 209 ? 13.112 -11.487 -13.582 1.00 88.44 209 GLY A C 1
ATOM 1509 O O . GLY A 1 209 ? 13.959 -12.376 -13.729 1.00 88.44 209 GLY A O 1
ATOM 1510 N N . PHE A 1 210 ? 13.029 -10.441 -14.393 1.00 91.19 210 PHE A N 1
ATOM 1511 C CA . PHE A 1 210 ? 13.830 -10.233 -15.593 1.00 91.19 210 PHE A CA 1
ATOM 1512 C C . PHE A 1 210 ? 14.644 -8.940 -15.502 1.00 91.19 210 PHE A C 1
ATOM 1514 O O . PHE A 1 210 ? 14.293 -8.005 -14.776 1.00 91.19 210 PHE A O 1
ATOM 1521 N N . ASP A 1 211 ? 15.751 -8.911 -16.238 1.00 91.88 211 ASP A N 1
ATOM 1522 C CA . ASP A 1 211 ? 16.578 -7.719 -16.375 1.00 91.88 211 ASP A CA 1
ATOM 1523 C C . ASP A 1 211 ? 15.823 -6.661 -17.179 1.00 91.88 211 ASP A C 1
ATOM 1525 O O . ASP A 1 211 ? 15.092 -6.961 -18.123 1.00 91.88 211 ASP A O 1
ATOM 1529 N N . CYS A 1 212 ? 15.969 -5.405 -16.788 1.00 88.81 212 CYS A N 1
ATOM 1530 C CA . CYS A 1 212 ? 15.198 -4.314 -17.364 1.00 88.81 212 CYS A CA 1
ATOM 1531 C C . CYS A 1 212 ? 15.945 -2.986 -17.206 1.00 88.81 212 CYS A C 1
ATOM 1533 O O . CYS A 1 212 ? 17.130 -2.960 -16.856 1.00 88.81 212 CYS A O 1
ATOM 1535 N N . GLY A 1 213 ? 15.285 -1.877 -17.538 1.00 82.69 213 GLY A N 1
ATOM 1536 C CA . GLY A 1 213 ? 15.875 -0.552 -17.411 1.00 82.69 213 GLY A CA 1
ATOM 1537 C C . GLY A 1 213 ? 16.825 -0.192 -18.563 1.00 82.69 213 GLY A C 1
ATOM 1538 O O . GLY A 1 213 ? 16.957 -0.935 -19.541 1.00 82.69 213 GLY A O 1
ATOM 1539 N N . PRO A 1 214 ? 17.492 0.971 -18.470 1.00 79.31 214 PRO A N 1
ATOM 1540 C CA . PRO A 1 214 ? 18.255 1.540 -19.582 1.00 79.31 214 PRO A CA 1
ATOM 1541 C C . PRO A 1 214 ? 19.481 0.694 -19.944 1.00 79.31 214 PRO A C 1
ATOM 1543 O O . PRO A 1 214 ? 19.873 0.631 -21.106 1.00 79.31 214 PRO A O 1
ATOM 1546 N N . THR A 1 215 ? 20.065 0.010 -18.961 1.00 83.00 215 THR A N 1
ATOM 1547 C CA . THR A 1 215 ? 21.246 -0.845 -19.129 1.00 83.00 215 THR A CA 1
ATOM 1548 C C . THR A 1 215 ? 20.909 -2.326 -19.268 1.00 83.00 215 THR A C 1
ATOM 1550 O O . THR A 1 215 ? 21.830 -3.116 -19.440 1.00 83.00 215 THR A O 1
ATOM 1553 N N . PHE A 1 216 ? 19.622 -2.706 -19.224 1.00 86.81 216 PHE A N 1
ATOM 1554 C CA . PHE A 1 216 ? 19.172 -4.101 -19.192 1.00 86.81 216 PHE A CA 1
ATOM 1555 C C . PHE A 1 216 ? 19.922 -4.908 -18.120 1.00 86.81 216 PHE A C 1
ATOM 1557 O O . PHE A 1 216 ? 20.756 -5.758 -18.425 1.00 86.81 216 PHE A O 1
ATOM 1564 N N . SER A 1 217 ? 19.680 -4.575 -16.853 1.00 86.38 217 SER A N 1
ATOM 1565 C CA . SER A 1 217 ? 20.365 -5.196 -15.718 1.00 86.38 217 SER A CA 1
ATOM 1566 C C . SER A 1 217 ? 19.387 -5.700 -14.667 1.00 86.38 217 SER A C 1
ATOM 1568 O O . SER A 1 217 ? 18.239 -5.256 -14.580 1.00 86.38 217 SER A O 1
ATOM 1570 N N . SER A 1 218 ? 19.896 -6.554 -13.780 1.00 83.94 218 SER A N 1
ATOM 1571 C CA . SER A 1 218 ? 19.194 -7.037 -12.587 1.00 83.94 218 SER A CA 1
ATOM 1572 C C . SER A 1 218 ? 18.959 -5.952 -11.529 1.00 83.94 218 SER A C 1
ATOM 1574 O O . SER A 1 218 ? 18.550 -6.251 -10.409 1.00 83.94 218 SER A O 1
ATOM 1576 N N . THR A 1 219 ? 19.293 -4.702 -11.848 1.00 80.56 219 THR A N 1
ATOM 1577 C CA . THR A 1 219 ? 19.125 -3.519 -11.003 1.00 80.56 219 THR A CA 1
ATOM 1578 C C . THR A 1 219 ? 18.233 -2.458 -11.655 1.00 80.56 219 THR A C 1
ATOM 1580 O O . THR A 1 219 ? 18.113 -1.364 -11.112 1.00 80.56 219 THR A O 1
ATOM 1583 N N . GLY A 1 220 ? 17.626 -2.749 -12.807 1.00 68.19 220 GLY A N 1
ATOM 1584 C CA . GLY A 1 220 ? 16.985 -1.759 -13.663 1.00 68.19 220 GLY A CA 1
ATOM 1585 C C . GLY A 1 220 ? 15.464 -1.626 -13.547 1.00 68.19 220 GLY A C 1
ATOM 1586 O O . GLY A 1 220 ? 14.791 -1.719 -14.557 1.00 68.19 220 GLY A O 1
ATOM 1587 N N . SER A 1 221 ? 14.905 -1.304 -12.385 1.00 59.03 221 SER A N 1
ATOM 1588 C CA . SER A 1 221 ? 13.553 -0.703 -12.271 1.00 59.03 221 SER A CA 1
ATOM 1589 C C . SER A 1 221 ? 13.669 0.572 -11.418 1.00 59.03 221 SER A C 1
ATOM 1591 O O . SER A 1 221 ? 14.704 0.703 -10.765 1.00 59.03 221 SER A O 1
ATOM 1593 N N . PRO A 1 222 ? 12.738 1.552 -11.403 1.00 56.16 222 PRO A N 1
ATOM 1594 C CA . PRO A 1 222 ? 13.059 2.934 -11.003 1.00 56.16 222 PRO A CA 1
ATOM 1595 C C . PRO A 1 222 ? 13.569 3.097 -9.555 1.00 56.16 222 PRO A C 1
ATOM 1597 O O . PRO A 1 222 ? 14.133 4.134 -9.218 1.00 56.16 222 PRO A O 1
ATOM 1600 N N . SER A 1 223 ? 13.424 2.067 -8.718 1.00 54.84 223 SER A N 1
ATOM 1601 C CA . SER A 1 223 ? 13.906 1.976 -7.335 1.00 54.84 223 SER A CA 1
ATOM 1602 C C . SER A 1 223 ? 15.000 0.912 -7.087 1.00 54.84 223 SER A C 1
ATOM 1604 O O . SER A 1 223 ? 15.407 0.720 -5.942 1.00 54.84 223 SER A O 1
ATOM 1606 N N . GLY A 1 224 ? 15.513 0.251 -8.131 1.00 63.22 224 GLY A N 1
ATOM 1607 C CA . GLY A 1 224 ? 16.527 -0.807 -8.064 1.00 63.22 224 GLY A CA 1
ATOM 1608 C C . GLY A 1 224 ? 15.949 -2.231 -8.037 1.00 63.22 224 GLY A C 1
ATOM 1609 O O . GLY A 1 224 ? 14.910 -2.488 -7.441 1.00 63.22 224 GLY A O 1
ATOM 1610 N N . GLY A 1 225 ? 16.646 -3.174 -8.677 1.00 82.56 225 GLY A N 1
ATOM 1611 C CA . GLY A 1 225 ? 16.301 -4.607 -8.721 1.00 82.56 225 GLY A CA 1
ATOM 1612 C C . GLY A 1 225 ? 15.850 -5.117 -10.096 1.00 82.56 225 GLY A C 1
ATOM 1613 O O . GLY A 1 225 ? 15.887 -4.387 -11.085 1.00 82.56 225 GLY A O 1
ATOM 1614 N N . LYS A 1 226 ? 15.454 -6.395 -10.159 1.00 86.62 226 LYS A N 1
ATOM 1615 C CA . LYS A 1 226 ? 14.816 -6.998 -11.340 1.00 86.62 226 LYS A CA 1
ATOM 1616 C C . LYS A 1 226 ? 13.385 -6.482 -11.494 1.00 86.62 226 LYS A C 1
ATOM 1618 O O . LYS A 1 226 ? 12.740 -6.153 -10.502 1.00 86.62 226 LYS A O 1
ATOM 1623 N N . CYS A 1 227 ? 12.865 -6.492 -12.716 1.00 88.44 227 CYS A N 1
ATOM 1624 C CA . CYS A 1 227 ? 11.447 -6.258 -12.965 1.00 88.44 227 CYS A CA 1
ATOM 1625 C C . CYS A 1 227 ? 10.668 -7.563 -12.860 1.00 88.44 227 CYS A C 1
ATOM 1627 O O . CYS A 1 227 ? 11.147 -8.618 -13.271 1.00 88.44 227 CYS A O 1
ATOM 1629 N N . ASN A 1 228 ? 9.443 -7.480 -12.351 1.00 89.44 228 ASN A N 1
ATOM 1630 C CA . ASN A 1 228 ? 8.549 -8.631 -12.226 1.00 89.44 228 ASN A CA 1
ATOM 1631 C C . ASN A 1 228 ? 7.290 -8.514 -13.089 1.00 89.44 228 ASN A C 1
ATOM 1633 O O . ASN A 1 228 ? 6.618 -9.518 -13.318 1.00 89.44 228 ASN A O 1
ATOM 1637 N N . TYR A 1 229 ? 6.970 -7.315 -13.576 1.00 89.44 229 TYR A N 1
ATOM 1638 C CA . TYR A 1 229 ? 5.717 -7.026 -14.265 1.00 89.44 229 TYR A CA 1
ATOM 1639 C C . TYR A 1 229 ? 5.971 -6.154 -15.495 1.00 89.44 229 TYR A C 1
ATOM 1641 O O . TYR A 1 229 ? 6.872 -5.316 -15.480 1.00 89.44 229 TYR A O 1
ATOM 1649 N N . LEU A 1 230 ? 5.177 -6.355 -16.549 1.00 91.00 230 LEU A N 1
ATOM 1650 C CA . LEU A 1 230 ? 4.999 -5.361 -17.610 1.00 91.00 230 LEU A CA 1
ATOM 1651 C C . LEU A 1 230 ? 3.564 -4.850 -17.564 1.00 91.00 230 LEU A C 1
ATOM 1653 O O . LEU A 1 230 ? 2.616 -5.637 -17.455 1.00 91.00 230 LEU A O 1
ATOM 1657 N N . GLU A 1 231 ? 3.428 -3.534 -17.658 1.00 88.88 231 GLU A N 1
ATOM 1658 C CA . GLU A 1 231 ? 2.179 -2.822 -17.434 1.00 88.88 231 GLU A CA 1
ATOM 1659 C C . GLU A 1 231 ? 1.832 -1.935 -18.627 1.00 88.88 231 GLU A C 1
ATOM 1661 O O . GLU A 1 231 ? 2.696 -1.283 -19.210 1.00 88.88 231 GLU A O 1
ATOM 1666 N N . SER A 1 232 ? 0.551 -1.902 -18.988 1.00 88.62 232 SER A N 1
ATOM 1667 C CA . SER A 1 232 ? 0.012 -0.904 -19.908 1.00 88.62 232 SER A CA 1
ATOM 1668 C C . SER A 1 232 ? -0.458 0.291 -19.100 1.00 88.62 232 SER A C 1
ATOM 1670 O O . SER A 1 232 ? -1.307 0.134 -18.218 1.00 88.62 232 SER A O 1
ATOM 1672 N N . ALA A 1 233 ? 0.039 1.481 -19.426 1.00 83.06 233 ALA A N 1
ATOM 1673 C CA . ALA A 1 233 ? -0.406 2.712 -18.788 1.00 83.06 233 ALA A CA 1
ATOM 1674 C C . ALA A 1 233 ? -1.939 2.885 -18.917 1.00 83.06 233 ALA A C 1
ATOM 1676 O O . ALA A 1 233 ? -2.523 2.473 -19.927 1.00 83.06 233 ALA A O 1
ATOM 1677 N N . PRO A 1 234 ? -2.615 3.449 -17.900 1.00 81.81 234 PRO A N 1
ATOM 1678 C CA . PRO A 1 234 ? -4.051 3.700 -17.959 1.00 81.81 234 PRO A CA 1
ATOM 1679 C C . PRO A 1 234 ? -4.373 4.819 -18.958 1.00 81.81 234 PRO A C 1
ATOM 1681 O O . PRO A 1 234 ? -3.533 5.668 -19.248 1.00 81.81 234 PRO A O 1
ATOM 1684 N N . SER A 1 235 ? -5.610 4.874 -19.454 1.00 82.44 235 SER A N 1
ATOM 1685 C CA . SER A 1 235 ? -6.057 5.990 -20.297 1.00 82.44 235 SER A CA 1
ATOM 1686 C C . SER A 1 235 ? -5.832 7.329 -19.588 1.00 82.44 235 SER A C 1
ATOM 1688 O O . SER A 1 235 ? -6.135 7.444 -18.400 1.00 82.44 235 SER A O 1
ATOM 1690 N N . LEU A 1 236 ? -5.385 8.346 -20.331 1.00 81.06 236 LEU A N 1
ATOM 1691 C CA . LEU A 1 236 ? -5.141 9.708 -19.830 1.00 81.06 236 LEU A CA 1
ATOM 1692 C C . LEU A 1 236 ? -3.975 9.830 -18.825 1.00 81.06 236 LEU A C 1
ATOM 1694 O O . LEU A 1 236 ? -3.855 10.859 -18.163 1.00 81.06 236 LEU A O 1
ATOM 1698 N N . TRP A 1 237 ? -3.089 8.828 -18.714 1.00 80.81 237 TRP A N 1
ATOM 1699 C CA . TRP A 1 237 ? -1.907 8.879 -17.831 1.00 80.81 237 TRP A CA 1
ATOM 1700 C C . TRP A 1 237 ? -1.007 10.105 -18.072 1.00 80.81 237 TRP A C 1
ATOM 1702 O O . TRP A 1 237 ? -0.323 10.572 -17.167 1.00 80.81 237 TRP A O 1
ATOM 1712 N N . ASN A 1 238 ? -1.025 10.636 -19.294 1.00 79.44 238 ASN A N 1
ATOM 1713 C CA . ASN A 1 238 ? -0.277 11.808 -19.740 1.00 79.44 238 ASN A CA 1
ATOM 1714 C C . ASN A 1 238 ? -1.037 13.140 -19.554 1.00 79.44 238 ASN A C 1
ATOM 1716 O O . ASN A 1 238 ? -0.583 14.168 -20.051 1.00 79.44 238 ASN A O 1
ATOM 1720 N N . GLY A 1 239 ? -2.215 13.133 -18.920 1.00 79.81 239 GLY A N 1
ATOM 1721 C CA . GLY A 1 239 ? -3.070 14.315 -18.759 1.00 79.81 239 GLY A CA 1
ATOM 1722 C C . GLY A 1 239 ? -3.775 14.787 -20.040 1.00 79.81 239 GLY A C 1
ATOM 1723 O O . GLY A 1 239 ? -4.389 15.853 -20.035 1.00 79.81 239 GLY A O 1
ATOM 1724 N N . GLY A 1 240 ? -3.686 14.026 -21.137 1.00 81.56 240 GLY A N 1
ATOM 1725 C CA . GLY A 1 240 ? -4.370 14.311 -22.401 1.00 81.56 240 GLY A CA 1
ATOM 1726 C C . GLY A 1 240 ? -5.816 13.804 -22.437 1.00 81.56 240 GLY A C 1
ATOM 1727 O O . GLY A 1 240 ? -6.312 13.243 -21.468 1.00 81.56 240 GLY A O 1
ATOM 1728 N N . ALA A 1 241 ? -6.487 13.975 -23.583 1.00 82.88 241 ALA A N 1
ATOM 1729 C CA . ALA A 1 241 ? -7.850 13.477 -23.832 1.00 82.88 241 ALA A CA 1
ATOM 1730 C C . ALA A 1 241 ? -7.899 12.043 -24.417 1.00 82.88 241 ALA A C 1
ATOM 1732 O O . ALA A 1 241 ? -8.978 11.532 -24.711 1.00 82.88 241 ALA A O 1
ATOM 1733 N N . GLY A 1 242 ? -6.743 11.402 -24.608 1.00 80.38 242 GLY A N 1
ATOM 1734 C CA . GLY A 1 242 ? -6.588 10.066 -25.185 1.00 80.38 242 GLY A CA 1
ATOM 1735 C C . GLY A 1 242 ? -5.123 9.625 -25.184 1.00 80.38 242 GLY A C 1
ATOM 1736 O O . GLY A 1 242 ? -4.272 10.314 -24.613 1.00 80.38 242 GLY A O 1
ATOM 1737 N N . ASP A 1 243 ? -4.830 8.493 -25.825 1.00 78.62 243 ASP A N 1
ATOM 1738 C CA . ASP A 1 243 ? -3.461 7.977 -25.916 1.00 78.62 243 ASP A CA 1
ATOM 1739 C C . ASP A 1 243 ? -2.542 8.965 -26.657 1.00 78.62 243 ASP A C 1
ATOM 1741 O O . ASP A 1 243 ? -2.942 9.544 -27.675 1.00 78.62 243 ASP A O 1
ATOM 1745 N N . PRO A 1 244 ? -1.307 9.187 -26.169 1.00 76.38 244 PRO A N 1
ATOM 1746 C CA . PRO A 1 244 ? -0.370 10.075 -26.839 1.00 76.38 244 PRO A CA 1
ATOM 1747 C C . PRO A 1 244 ? -0.014 9.542 -28.228 1.00 76.38 244 PRO A C 1
ATOM 1749 O O . PRO A 1 244 ? 0.366 8.384 -28.392 1.00 76.38 244 PRO A O 1
ATOM 1752 N N . VAL A 1 245 ? -0.062 10.424 -29.226 1.00 76.06 245 VAL A N 1
ATOM 1753 C CA . VAL A 1 245 ? 0.478 10.141 -30.558 1.00 76.06 245 VAL A CA 1
ATOM 1754 C C . VAL A 1 245 ? 1.918 10.635 -30.596 1.00 76.06 245 VAL A C 1
ATOM 1756 O O . VAL A 1 245 ? 2.170 11.838 -30.605 1.00 76.06 245 VAL A O 1
ATOM 1759 N N . ALA A 1 246 ? 2.860 9.698 -30.619 1.00 73.06 246 ALA A N 1
ATOM 1760 C CA . ALA A 1 246 ? 4.289 9.974 -30.677 1.00 73.06 246 ALA A CA 1
ATOM 1761 C C . ALA A 1 246 ? 4.917 9.287 -31.896 1.00 73.06 246 ALA A C 1
ATOM 1763 O O . ALA A 1 246 ? 4.465 8.229 -32.342 1.00 73.06 246 ALA A O 1
ATOM 1764 N N . LYS A 1 247 ? 5.967 9.892 -32.458 1.00 71.75 247 LYS A N 1
ATOM 1765 C CA . LYS A 1 247 ? 6.720 9.267 -33.551 1.00 71.75 247 LYS A CA 1
ATOM 1766 C C . LYS A 1 247 ? 7.651 8.222 -32.947 1.00 71.75 247 LYS A C 1
ATOM 1768 O O . LYS A 1 247 ? 8.417 8.528 -32.042 1.00 71.75 247 LYS A O 1
ATOM 1773 N N . TRP A 1 248 ? 7.606 6.993 -33.452 1.00 65.69 248 TRP A N 1
ATOM 1774 C CA . TRP A 1 248 ? 8.490 5.923 -32.974 1.00 65.69 248 TRP A CA 1
ATOM 1775 C C . TRP A 1 248 ? 9.965 6.192 -33.316 1.00 65.69 248 TRP A C 1
ATOM 1777 O O . TRP A 1 248 ? 10.853 6.020 -32.489 1.00 65.69 248 TRP A O 1
ATOM 1787 N N . ALA A 1 249 ? 10.221 6.661 -34.537 1.00 69.81 249 ALA A N 1
ATOM 1788 C CA . ALA A 1 249 ? 11.534 7.049 -35.041 1.00 69.81 249 ALA A CA 1
ATOM 1789 C C . ALA A 1 249 ? 11.378 8.157 -36.099 1.00 69.81 249 ALA A C 1
ATOM 1791 O O . ALA A 1 249 ? 10.260 8.462 -36.533 1.00 69.81 249 ALA A O 1
ATOM 1792 N N . ASN A 1 250 ? 12.488 8.760 -36.529 1.00 67.75 250 ASN A N 1
ATOM 1793 C CA . ASN A 1 250 ? 12.492 9.638 -37.702 1.00 67.75 250 ASN A CA 1
ATOM 1794 C C . ASN A 1 250 ? 12.204 8.833 -38.998 1.00 67.75 250 ASN A C 1
ATOM 1796 O O . ASN A 1 250 ? 12.156 7.605 -39.001 1.00 67.75 250 ASN A O 1
ATOM 1800 N N . ASN A 1 251 ? 11.972 9.525 -40.115 1.00 58.28 251 ASN A N 1
ATOM 1801 C CA . ASN A 1 251 ? 11.620 8.917 -41.407 1.00 58.28 251 ASN A CA 1
ATOM 1802 C C . ASN A 1 251 ? 12.829 8.403 -42.212 1.00 58.28 251 ASN A C 1
ATOM 1804 O O . ASN A 1 251 ? 12.686 8.100 -43.397 1.00 58.28 251 ASN A O 1
ATOM 1808 N N . THR A 1 252 ? 14.015 8.307 -41.609 1.00 58.91 252 THR A N 1
ATOM 1809 C CA . THR A 1 252 ? 15.183 7.725 -42.273 1.00 58.91 252 THR A CA 1
ATOM 1810 C C . THR A 1 252 ? 15.307 6.254 -41.901 1.00 58.91 252 THR A C 1
ATOM 1812 O O . THR A 1 252 ? 15.602 5.921 -40.758 1.00 58.91 252 THR A O 1
ATOM 1815 N N . SER A 1 253 ? 15.092 5.359 -42.868 1.00 60.31 253 SER A N 1
ATOM 1816 C CA . SER A 1 253 ? 15.323 3.919 -42.708 1.00 60.31 253 SER A CA 1
ATOM 1817 C C . SER A 1 253 ? 16.823 3.628 -42.619 1.00 60.31 253 SER A C 1
ATOM 1819 O O . SER A 1 253 ? 17.452 3.266 -43.610 1.00 60.31 253 SER A O 1
ATOM 1821 N N . GLN A 1 254 ? 17.413 3.826 -41.441 1.00 59.38 254 GLN A N 1
ATOM 1822 C CA . GLN A 1 254 ? 18.813 3.505 -41.166 1.00 59.38 254 GLN A CA 1
ATOM 1823 C C . GLN A 1 254 ? 18.918 2.555 -39.975 1.00 59.38 254 GLN A C 1
ATOM 1825 O O . GLN A 1 254 ? 18.142 2.636 -39.024 1.00 59.38 254 GLN A O 1
ATOM 1830 N N . ALA A 1 255 ? 19.874 1.628 -40.032 1.00 61.19 255 ALA A N 1
ATOM 1831 C CA . ALA A 1 255 ? 20.122 0.718 -38.925 1.00 61.19 255 ALA A CA 1
ATOM 1832 C C . ALA A 1 255 ? 20.652 1.502 -37.711 1.00 61.19 255 ALA A C 1
ATOM 1834 O O . ALA A 1 255 ? 21.571 2.310 -37.835 1.00 61.19 255 ALA A O 1
ATOM 1835 N N . VAL A 1 256 ? 20.109 1.217 -36.523 1.00 62.88 256 VAL A N 1
ATOM 1836 C CA . VAL A 1 256 ? 20.457 1.875 -35.244 1.00 62.88 256 VAL A CA 1
ATOM 1837 C C . VAL A 1 256 ? 21.956 1.761 -34.894 1.00 62.88 256 VAL A C 1
ATOM 1839 O O . VAL A 1 256 ? 22.467 2.566 -34.131 1.00 62.88 256 VAL A O 1
ATOM 1842 N N . GLY A 1 257 ? 22.701 0.830 -35.506 1.00 56.59 257 GLY A N 1
ATOM 1843 C CA . GLY A 1 257 ? 24.159 0.712 -35.349 1.00 56.59 257 GLY A CA 1
ATOM 1844 C C . GLY A 1 257 ? 25.010 1.605 -36.266 1.00 56.59 257 GLY A C 1
ATOM 1845 O O . GLY A 1 257 ? 26.233 1.541 -36.190 1.00 56.59 257 GLY A O 1
ATOM 1846 N N . THR A 1 258 ? 24.409 2.391 -37.165 1.00 52.38 258 THR A N 1
ATOM 1847 C CA . THR A 1 258 ? 25.142 3.128 -38.216 1.00 52.38 258 THR A CA 1
ATOM 1848 C C . THR A 1 258 ? 25.152 4.647 -38.000 1.00 52.38 258 THR A C 1
ATOM 1850 O O . THR A 1 258 ? 25.983 5.338 -38.584 1.00 52.38 258 THR A O 1
ATOM 1853 N N . TYR A 1 259 ? 24.289 5.188 -37.133 1.00 48.03 259 TYR A N 1
ATOM 1854 C CA . TYR A 1 259 ? 24.159 6.634 -36.920 1.00 48.03 259 TYR A CA 1
ATOM 1855 C C . TYR A 1 259 ? 24.776 7.087 -35.584 1.00 48.03 259 TYR A C 1
ATOM 1857 O O . TYR A 1 259 ? 24.477 6.534 -34.531 1.00 48.03 259 TYR A O 1
ATOM 1865 N N . GLY A 1 260 ? 25.636 8.113 -35.614 1.00 53.69 260 GLY A N 1
ATOM 1866 C CA . GLY A 1 260 ? 26.090 8.843 -34.417 1.00 53.69 260 GLY A CA 1
ATOM 1867 C C . GLY A 1 260 ? 27.127 8.159 -33.511 1.00 53.69 260 GLY A C 1
ATOM 1868 O O . GLY A 1 260 ? 27.462 8.713 -32.469 1.00 53.69 260 GLY A O 1
ATOM 1869 N N . GLY A 1 261 ? 27.656 6.985 -33.875 1.00 53.59 261 GLY A N 1
ATOM 1870 C CA . GLY A 1 261 ? 28.696 6.302 -33.091 1.00 53.59 261 GLY A CA 1
ATOM 1871 C C . GLY A 1 261 ? 28.202 5.636 -31.799 1.00 53.59 261 GLY A C 1
ATOM 1872 O O . GLY A 1 261 ? 29.020 5.296 -30.944 1.00 53.59 261 GLY A O 1
ATOM 1873 N N . SER A 1 262 ? 26.888 5.430 -31.635 1.00 56.31 262 SER A N 1
ATOM 1874 C CA . SER A 1 262 ? 26.358 4.672 -30.498 1.00 56.31 262 SER A CA 1
ATOM 1875 C C . SER A 1 262 ? 26.669 3.181 -30.643 1.00 56.31 262 SER A C 1
ATOM 1877 O O . SER A 1 262 ? 26.326 2.561 -31.645 1.00 56.31 262 SER A O 1
ATOM 1879 N N . THR A 1 263 ? 27.266 2.578 -29.616 1.00 60.31 263 THR A N 1
ATOM 1880 C CA . THR A 1 263 ? 27.515 1.126 -29.538 1.00 60.31 263 THR A CA 1
ATOM 1881 C C . THR A 1 263 ? 26.266 0.314 -29.176 1.00 60.31 263 THR A C 1
ATOM 1883 O O . THR A 1 263 ? 26.290 -0.916 -29.207 1.00 60.31 263 THR A O 1
ATOM 1886 N 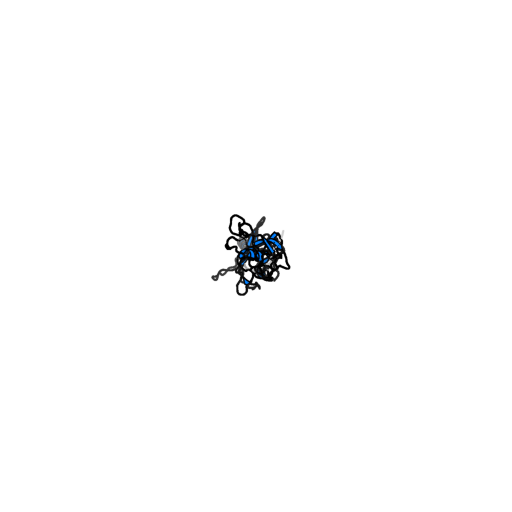N . GLU A 1 264 ? 25.163 0.978 -28.825 1.00 65.38 264 GLU A N 1
ATOM 1887 C CA . GLU A 1 264 ? 23.905 0.331 -28.466 1.00 65.38 264 GLU A CA 1
ATOM 1888 C C . GLU A 1 264 ? 23.054 0.042 -29.706 1.00 65.38 264 GLU A C 1
ATOM 1890 O O . GLU A 1 264 ? 22.788 0.926 -30.515 1.00 65.38 264 GLU A O 1
ATOM 1895 N N . THR A 1 265 ? 22.599 -1.204 -29.845 1.00 72.00 265 THR A N 1
ATOM 1896 C CA . THR A 1 265 ? 21.738 -1.638 -30.951 1.00 72.00 265 THR A CA 1
ATOM 1897 C C . THR A 1 265 ? 20.326 -1.926 -30.442 1.00 72.00 265 THR A C 1
ATOM 1899 O O . THR A 1 265 ? 20.154 -2.503 -29.370 1.00 72.00 265 THR A O 1
ATOM 1902 N N . ALA A 1 266 ? 19.300 -1.572 -31.223 1.00 79.38 266 ALA A N 1
ATOM 1903 C CA . ALA A 1 266 ? 17.897 -1.886 -30.925 1.00 79.38 266 ALA A CA 1
ATOM 1904 C C . ALA A 1 266 ? 17.519 -3.322 -31.344 1.00 79.38 266 ALA A C 1
ATOM 1906 O O . ALA A 1 266 ? 16.506 -3.545 -32.001 1.00 79.38 266 ALA A O 1
ATOM 1907 N N . THR A 1 267 ? 18.389 -4.289 -31.046 1.00 81.06 267 THR A N 1
ATOM 1908 C CA . THR A 1 267 ? 18.259 -5.687 -31.500 1.00 81.06 267 THR A CA 1
ATOM 1909 C C . THR A 1 267 ? 17.965 -6.663 -30.367 1.00 81.06 267 THR A C 1
ATOM 1911 O O . THR A 1 267 ? 17.799 -7.856 -30.613 1.00 81.06 267 THR A O 1
ATOM 1914 N N . ALA A 1 268 ? 17.902 -6.188 -29.120 1.00 84.00 268 ALA A N 1
ATOM 1915 C CA . ALA A 1 268 ? 17.641 -7.061 -27.990 1.00 84.00 268 ALA A CA 1
ATOM 1916 C C . ALA A 1 268 ? 16.203 -7.602 -28.057 1.00 84.00 268 ALA A C 1
ATOM 1918 O O . ALA A 1 268 ? 15.260 -6.861 -28.318 1.00 84.00 268 ALA A O 1
ATOM 1919 N N . ILE A 1 269 ? 16.046 -8.904 -27.824 1.00 87.12 269 ILE A N 1
ATOM 1920 C CA . ILE A 1 269 ? 14.751 -9.604 -27.908 1.00 87.12 269 ILE A CA 1
ATOM 1921 C C . ILE A 1 269 ? 14.281 -10.159 -26.560 1.00 87.12 269 ILE A C 1
ATOM 1923 O O . ILE A 1 269 ? 13.180 -10.689 -26.454 1.00 87.12 269 ILE A O 1
ATOM 1927 N N . ALA A 1 270 ? 15.120 -10.068 -25.526 1.00 91.44 270 ALA A N 1
ATOM 1928 C CA . ALA A 1 270 ? 14.779 -10.550 -24.197 1.00 91.44 270 ALA A CA 1
ATOM 1929 C C . ALA A 1 270 ? 13.681 -9.683 -23.560 1.00 91.44 270 ALA A C 1
ATOM 1931 O O . ALA A 1 270 ? 13.627 -8.466 -23.768 1.00 91.44 270 ALA A O 1
ATOM 1932 N N . ILE A 1 271 ? 12.823 -10.302 -22.751 1.00 91.50 271 ILE A N 1
ATOM 1933 C CA . ILE A 1 271 ? 11.797 -9.595 -21.976 1.00 91.50 271 ILE A CA 1
ATOM 1934 C C . ILE A 1 271 ? 12.480 -8.563 -21.070 1.00 91.50 271 ILE A C 1
ATOM 1936 O O . ILE A 1 271 ? 13.482 -8.873 -20.437 1.00 91.50 271 ILE A O 1
ATOM 1940 N N . GLY A 1 272 ? 11.960 -7.331 -21.057 1.00 89.19 272 GLY A N 1
ATOM 1941 C CA . GLY A 1 272 ? 12.540 -6.194 -20.328 1.00 89.19 272 GLY A CA 1
ATOM 1942 C C . GLY A 1 272 ? 13.529 -5.337 -21.128 1.00 89.19 272 GLY A C 1
ATOM 1943 O O . GLY A 1 272 ? 13.869 -4.237 -20.700 1.00 89.19 272 GLY A O 1
ATOM 1944 N N . SER A 1 273 ? 13.940 -5.765 -22.327 1.00 88.00 273 SER A N 1
ATOM 1945 C CA . SER A 1 273 ? 14.873 -4.997 -23.172 1.00 88.00 273 SER A CA 1
ATOM 1946 C C . SER A 1 273 ? 14.244 -3.819 -23.927 1.00 88.00 273 SER A C 1
ATOM 1948 O O . SER A 1 273 ? 14.960 -3.003 -24.510 1.00 88.00 273 SER A O 1
ATOM 1950 N N . GLY A 1 274 ? 12.914 -3.693 -23.901 1.00 86.50 274 GLY A N 1
ATOM 1951 C CA . GLY A 1 274 ? 12.176 -2.694 -24.675 1.00 86.50 274 GLY A CA 1
ATOM 1952 C C . GLY A 1 274 ? 12.608 -1.251 -24.397 1.00 86.50 274 GLY A C 1
ATOM 1953 O O . GLY A 1 274 ? 12.810 -0.491 -25.345 1.00 86.50 274 GLY A O 1
ATOM 1954 N N . TYR A 1 275 ? 12.834 -0.878 -23.132 1.00 82.75 275 TYR A N 1
ATOM 1955 C CA . TYR A 1 275 ? 13.296 0.474 -22.802 1.00 82.75 275 TYR A CA 1
ATOM 1956 C C . TYR A 1 275 ? 14.669 0.773 -23.413 1.00 82.75 275 TYR A C 1
ATOM 1958 O O . TYR A 1 275 ? 14.832 1.762 -24.126 1.00 82.75 275 TYR A O 1
ATOM 1966 N N . ARG A 1 276 ? 15.632 -0.140 -23.241 1.00 83.56 276 ARG A N 1
ATOM 1967 C CA . ARG A 1 276 ? 16.962 -0.043 -23.855 1.00 83.56 276 ARG A CA 1
ATOM 1968 C C . ARG A 1 276 ? 16.892 0.064 -25.381 1.00 83.56 276 ARG A C 1
ATOM 1970 O O . ARG A 1 276 ? 17.549 0.927 -25.958 1.00 83.56 276 ARG A O 1
ATOM 1977 N N . ASN A 1 277 ? 16.083 -0.770 -26.037 1.00 82.94 277 ASN A N 1
ATOM 1978 C CA . ASN A 1 277 ? 15.898 -0.696 -27.489 1.00 82.94 277 ASN A CA 1
ATOM 1979 C C . ASN A 1 277 ? 15.357 0.669 -27.915 1.00 82.94 277 ASN A C 1
ATOM 1981 O O . ASN A 1 277 ? 15.818 1.240 -28.901 1.00 82.94 277 ASN A O 1
ATOM 1985 N N . THR A 1 278 ? 14.407 1.205 -27.153 1.00 80.44 278 THR A N 1
ATOM 1986 C CA . THR A 1 278 ? 13.802 2.496 -27.468 1.00 80.44 278 THR A CA 1
ATOM 1987 C C . THR A 1 278 ? 14.794 3.644 -27.275 1.00 80.44 278 THR A C 1
ATOM 1989 O O . THR A 1 278 ? 14.885 4.523 -28.126 1.00 80.44 278 THR A O 1
ATOM 1992 N N . LEU A 1 279 ? 15.635 3.592 -26.235 1.00 79.56 279 LEU A N 1
ATOM 1993 C CA . LEU A 1 279 ? 16.746 4.534 -26.058 1.00 79.56 279 LEU A CA 1
ATOM 1994 C C . LEU A 1 279 ? 17.753 4.469 -27.212 1.00 79.56 279 LEU A C 1
ATOM 1996 O O . LEU A 1 279 ? 18.210 5.511 -27.678 1.00 79.56 279 LEU A O 1
ATOM 2000 N N . ALA A 1 280 ? 18.087 3.272 -27.700 1.00 79.69 280 ALA A N 1
ATOM 2001 C CA . ALA A 1 280 ? 18.974 3.118 -28.851 1.00 79.69 280 ALA A CA 1
ATOM 2002 C C . ALA A 1 280 ? 18.376 3.768 -30.115 1.00 79.69 280 ALA A C 1
ATOM 2004 O O . ALA A 1 280 ? 19.074 4.492 -30.822 1.00 79.69 280 ALA A O 1
ATOM 2005 N N . ILE A 1 281 ? 17.070 3.599 -30.352 1.00 77.56 281 ILE A N 1
ATOM 2006 C CA . ILE A 1 281 ? 16.350 4.248 -31.463 1.00 77.56 281 ILE A CA 1
ATOM 2007 C C . ILE A 1 281 ? 16.371 5.776 -31.325 1.00 77.56 281 ILE A C 1
ATOM 2009 O O . ILE A 1 281 ? 16.636 6.472 -32.304 1.00 77.56 281 ILE A O 1
ATOM 2013 N N . ILE A 1 282 ? 16.140 6.308 -30.120 1.00 75.31 282 ILE A N 1
ATOM 2014 C CA . ILE A 1 282 ? 16.180 7.756 -29.860 1.00 75.31 282 ILE A CA 1
ATOM 2015 C C . ILE A 1 282 ? 17.575 8.323 -30.159 1.00 75.31 282 ILE A C 1
ATOM 2017 O O . ILE A 1 282 ? 17.703 9.333 -30.854 1.00 75.31 282 ILE A O 1
ATOM 2021 N N . ARG A 1 283 ? 18.634 7.653 -29.684 1.00 74.19 283 ARG A N 1
ATOM 2022 C CA . ARG A 1 283 ? 20.025 8.101 -29.873 1.00 74.19 283 ARG A CA 1
ATOM 2023 C C . ARG A 1 283 ? 20.502 8.032 -31.325 1.00 74.19 283 ARG A C 1
ATOM 2025 O O . ARG A 1 283 ? 21.380 8.807 -31.692 1.00 74.19 283 ARG A O 1
ATOM 2032 N N . ALA A 1 284 ? 19.894 7.199 -32.168 1.00 70.12 284 ALA A N 1
ATOM 2033 C CA . ALA A 1 284 ? 20.208 7.086 -33.595 1.00 70.12 284 ALA A CA 1
ATOM 2034 C C . ALA A 1 284 ? 19.727 8.281 -34.456 1.00 70.12 284 ALA A C 1
ATOM 2036 O O . ALA A 1 284 ? 19.570 8.145 -35.668 1.00 70.12 284 ALA A O 1
ATOM 2037 N N . GLY A 1 285 ? 19.518 9.463 -33.864 1.00 62.59 285 GLY A N 1
ATOM 2038 C CA . GLY A 1 285 ? 19.222 10.699 -34.596 1.00 62.59 285 GLY A CA 1
ATOM 2039 C C . GLY A 1 285 ? 17.780 11.189 -34.497 1.00 62.59 285 GLY A C 1
ATOM 2040 O O . GLY A 1 285 ? 17.340 11.958 -35.353 1.00 62.59 285 GLY A O 1
ATOM 2041 N N . ASN A 1 286 ? 17.031 10.776 -33.472 1.00 65.25 286 ASN A N 1
ATOM 2042 C CA . ASN A 1 286 ? 15.764 11.419 -33.145 1.00 65.25 286 ASN A CA 1
ATOM 2043 C C . ASN A 1 286 ? 16.054 12.665 -32.291 1.00 65.25 286 ASN A C 1
ATOM 2045 O O . ASN A 1 286 ? 16.139 12.599 -31.069 1.00 65.25 286 ASN A O 1
ATOM 2049 N N . SER A 1 287 ? 16.292 13.802 -32.947 1.00 57.06 287 SER A N 1
ATOM 2050 C CA . SER A 1 287 ? 16.700 15.059 -32.299 1.00 57.06 287 SER A CA 1
ATOM 2051 C C . SER A 1 287 ? 15.601 15.728 -31.461 1.00 57.06 287 SER A C 1
ATOM 2053 O O . SER A 1 287 ? 15.872 16.740 -30.820 1.00 57.06 287 SER A O 1
ATOM 2055 N N . ASP A 1 288 ? 14.382 15.183 -31.455 1.00 57.88 288 ASP A N 1
ATOM 2056 C CA . ASP A 1 288 ? 13.266 15.672 -30.647 1.00 57.88 288 ASP A CA 1
ATOM 2057 C C . ASP A 1 288 ? 12.889 14.650 -29.564 1.00 57.88 288 ASP A C 1
ATOM 2059 O O . ASP A 1 288 ? 12.006 13.801 -29.723 1.00 57.88 288 ASP A O 1
ATOM 2063 N N . ILE A 1 289 ? 13.595 14.736 -28.436 1.00 52.66 289 ILE A N 1
ATOM 2064 C CA . ILE A 1 289 ? 13.364 13.903 -27.248 1.00 52.66 289 ILE A CA 1
ATOM 2065 C C . ILE A 1 289 ? 11.985 14.136 -26.602 1.00 52.66 289 ILE A C 1
ATOM 2067 O O . ILE A 1 289 ? 11.607 13.374 -25.718 1.00 52.66 289 ILE A O 1
ATOM 2071 N N . GLY A 1 290 ? 11.233 15.163 -27.028 1.00 54.16 290 GLY A N 1
ATOM 2072 C CA . GLY A 1 290 ? 9.868 15.442 -26.572 1.00 54.16 290 GLY A CA 1
ATOM 2073 C C . GLY A 1 290 ? 8.768 14.772 -27.406 1.00 54.16 290 GLY A C 1
ATOM 2074 O O . GLY A 1 290 ? 7.605 14.819 -27.014 1.00 54.16 290 GLY A O 1
ATOM 2075 N N . VAL A 1 291 ? 9.113 14.155 -28.545 1.00 52.59 291 VAL A N 1
ATOM 2076 C CA . VAL A 1 291 ? 8.147 13.606 -29.525 1.00 52.59 291 VAL A CA 1
ATOM 2077 C C . VAL A 1 291 ? 8.358 12.109 -29.789 1.00 52.59 291 VAL A C 1
ATOM 2079 O O . VAL A 1 291 ? 7.500 11.450 -30.386 1.00 52.59 291 VAL A O 1
ATOM 2082 N N . ALA A 1 292 ? 9.486 11.553 -29.342 1.00 58.44 292 ALA A N 1
ATOM 2083 C CA . ALA A 1 292 ? 9.795 10.139 -29.480 1.00 58.44 292 ALA A CA 1
ATOM 2084 C C . ALA A 1 292 ? 9.021 9.288 -28.463 1.00 58.44 292 ALA A C 1
ATOM 2086 O O . ALA A 1 292 ? 9.085 9.545 -27.261 1.00 58.44 292 ALA A O 1
ATOM 2087 N N . ALA A 1 293 ? 8.325 8.247 -28.925 1.00 60.81 293 ALA A N 1
ATOM 2088 C CA . ALA A 1 293 ? 7.725 7.274 -28.015 1.00 60.81 293 ALA A CA 1
ATOM 2089 C C . ALA A 1 293 ? 8.844 6.511 -27.293 1.00 60.81 293 ALA A C 1
ATOM 2091 O O . ALA A 1 293 ? 9.658 5.871 -27.953 1.00 60.81 293 ALA A O 1
ATOM 2092 N N . ALA A 1 294 ? 8.879 6.573 -25.961 1.00 60.69 294 ALA A N 1
ATOM 2093 C CA . ALA A 1 294 ? 9.759 5.767 -25.123 1.00 60.69 294 ALA A CA 1
ATOM 2094 C C . ALA A 1 294 ? 8.931 4.806 -24.270 1.00 60.69 294 ALA A C 1
ATOM 2096 O O . ALA A 1 294 ? 7.924 5.208 -23.690 1.00 60.69 294 ALA A O 1
ATOM 2097 N N . LEU A 1 295 ? 9.357 3.544 -24.180 1.00 62.78 295 LEU A N 1
ATOM 2098 C CA . LEU A 1 295 ? 8.928 2.687 -23.074 1.00 62.78 295 LEU A CA 1
ATOM 2099 C C . LEU A 1 295 ? 9.496 3.276 -21.775 1.00 62.78 295 LEU A C 1
ATOM 2101 O O . LEU A 1 295 ? 10.621 3.764 -21.791 1.00 62.78 295 LEU A O 1
ATOM 2105 N N . ALA A 1 296 ? 8.726 3.267 -20.692 1.00 57.91 296 ALA A N 1
ATOM 2106 C CA . ALA A 1 296 ? 9.159 3.697 -19.362 1.00 57.91 296 ALA A CA 1
ATOM 2107 C C . ALA A 1 296 ? 9.256 2.485 -18.431 1.00 57.91 296 ALA A C 1
ATOM 2109 O O . ALA A 1 296 ? 8.440 1.552 -18.615 1.00 57.91 296 ALA A O 1
#

pLDDT: mean 74.66, std 17.63, range [35.12, 96.75]

Radius of gyration: 42.26 Å; chains: 1; bounding box: 117×38×151 Å

Secondary structure (DSSP, 8-state):
--------------------------SHHHHHHHHHHTTSS------------SS---TT--------TTTTSPPEEEEEEEEEEETTEEEEEEEEEEEE---GGGTTEEEEEEEE-SSSSPBP--BTTTB--EEEEEETTEEEE-TT-TTEEEEEETTEEEEEESSB-SBGGG--EEEEEEEEPP-----TTSB-TTSSEEEEEEEEEE-BTTTTBTT-STTSS-EEEEEEPPTTTTSSSSS---BSS-S----TTTSTT----TT--STTTHHHHHHHHHHTT---TTTB----